Protein AF-A0A7S1J6D0-F1 (afdb_monomer_lite)

Radius of gyration: 24.24 Å; chains: 1; bounding box: 82×56×50 Å

Structure (mmCIF, N/CA/C/O backbone):
data_AF-A0A7S1J6D0-F1
#
_entry.id   AF-A0A7S1J6D0-F1
#
loop_
_atom_site.group_PDB
_atom_site.id
_atom_site.type_symbol
_atom_site.label_atom_id
_atom_site.label_alt_id
_atom_site.label_comp_id
_atom_site.label_asym_id
_atom_site.label_entity_id
_atom_site.label_seq_id
_atom_site.pdbx_PDB_ins_code
_atom_site.Cartn_x
_atom_site.Cartn_y
_atom_site.Cartn_z
_atom_site.occupancy
_atom_site.B_iso_or_equiv
_atom_site.auth_seq_id
_atom_site.auth_comp_id
_atom_site.auth_asym_id
_atom_site.auth_atom_id
_atom_site.pdbx_PDB_model_num
ATOM 1 N N . TYR A 1 1 ? 5.148 -16.888 16.188 1.00 82.38 1 TYR A N 1
ATOM 2 C CA . TYR A 1 1 ? 4.798 -16.917 14.754 1.00 82.38 1 TYR A CA 1
ATOM 3 C C . TYR A 1 1 ? 3.381 -17.432 14.613 1.00 82.38 1 TYR A C 1
ATOM 5 O O . TYR A 1 1 ? 3.027 -18.335 15.358 1.00 82.38 1 TYR A O 1
ATOM 13 N N . ARG A 1 2 ? 2.584 -16.856 13.708 1.00 88.12 2 ARG A N 1
ATOM 14 C CA . ARG A 1 2 ? 1.222 -17.310 13.398 1.00 88.12 2 ARG A CA 1
ATOM 15 C C . ARG A 1 2 ? 1.121 -17.639 11.914 1.00 88.12 2 ARG A C 1
ATOM 17 O O . ARG A 1 2 ? 1.749 -16.965 11.097 1.00 88.12 2 ARG A O 1
ATOM 24 N N . ALA A 1 3 ? 0.345 -18.663 11.581 1.00 91.00 3 ALA A N 1
ATOM 25 C CA . ALA A 1 3 ? -0.003 -18.948 10.198 1.00 91.00 3 ALA A CA 1
ATOM 26 C C . ALA A 1 3 ? -1.074 -17.949 9.747 1.00 91.00 3 ALA A C 1
ATOM 28 O O . ALA A 1 3 ? -2.147 -17.888 10.339 1.00 91.00 3 ALA A O 1
ATOM 29 N N . ILE A 1 4 ? -0.768 -17.168 8.711 1.00 90.81 4 ILE A N 1
ATOM 30 C CA . ILE A 1 4 ? -1.689 -16.160 8.159 1.00 90.81 4 ILE A CA 1
ATOM 31 C C . ILE A 1 4 ? -2.462 -16.661 6.933 1.00 90.81 4 ILE A C 1
ATOM 33 O O . ILE A 1 4 ? -3.219 -15.927 6.314 1.00 90.81 4 ILE A O 1
ATOM 37 N N . ARG A 1 5 ? -2.238 -17.925 6.571 1.00 90.00 5 ARG A N 1
ATOM 38 C CA . ARG A 1 5 ? -2.895 -18.653 5.488 1.00 90.00 5 ARG A CA 1
ATOM 39 C C . ARG A 1 5 ? -2.963 -20.138 5.857 1.00 90.00 5 ARG A C 1
ATOM 41 O O . ARG A 1 5 ? -2.138 -20.574 6.667 1.00 90.00 5 ARG A O 1
ATOM 48 N N . PRO A 1 6 ? -3.890 -20.918 5.278 1.00 91.06 6 PRO A N 1
ATOM 49 C CA . PRO A 1 6 ? -3.908 -22.367 5.456 1.00 91.06 6 PRO A CA 1
ATOM 50 C C . PRO A 1 6 ?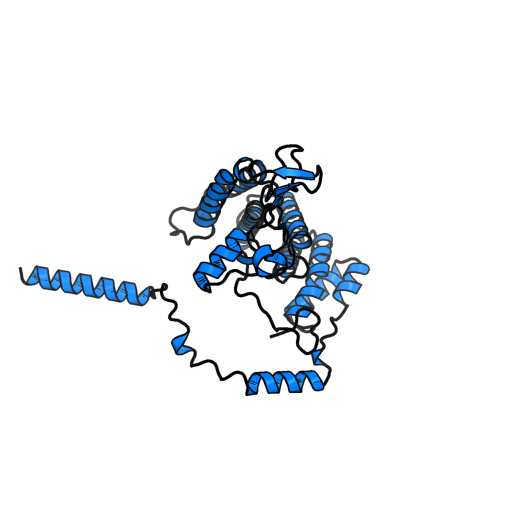 -2.562 -22.995 5.065 1.00 91.06 6 PRO A C 1
ATOM 52 O O . PRO A 1 6 ? -1.973 -22.609 4.057 1.00 91.06 6 PRO A O 1
ATOM 55 N N . LEU A 1 7 ? -2.090 -23.957 5.862 1.00 90.81 7 LEU A N 1
ATOM 56 C CA . LEU A 1 7 ? -0.858 -24.711 5.619 1.00 90.81 7 LEU A CA 1
ATOM 57 C C . LEU A 1 7 ? -1.170 -26.208 5.623 1.00 90.81 7 LEU A C 1
ATOM 59 O O . LEU A 1 7 ? -1.853 -26.703 6.522 1.00 90.81 7 LEU A O 1
ATOM 63 N N . LYS A 1 8 ? -0.651 -26.932 4.636 1.00 93.69 8 LYS A N 1
ATOM 64 C CA . LYS A 1 8 ? -0.675 -28.394 4.559 1.00 93.69 8 LYS A CA 1
ATOM 65 C C . LYS A 1 8 ? 0.656 -28.969 5.043 1.00 93.69 8 LYS A C 1
ATOM 67 O O . LYS A 1 8 ? 1.688 -28.300 5.059 1.00 93.69 8 LYS A O 1
ATOM 72 N N . LYS A 1 9 ? 0.654 -30.244 5.446 1.00 94.44 9 LYS A N 1
ATOM 73 C CA . LYS A 1 9 ? 1.894 -30.954 5.793 1.00 94.44 9 LYS A CA 1
ATOM 74 C C . LYS A 1 9 ? 2.818 -30.985 4.571 1.00 94.44 9 LYS A C 1
ATOM 76 O O . LYS A 1 9 ? 2.411 -31.461 3.519 1.00 94.44 9 LYS A O 1
ATOM 81 N N . GLY A 1 10 ? 4.055 -30.529 4.752 1.00 95.56 10 GLY A N 1
ATOM 82 C CA . GLY A 1 10 ? 5.048 -30.418 3.681 1.00 95.56 10 GLY A CA 1
ATOM 83 C C . GLY A 1 10 ? 5.130 -29.025 3.052 1.00 95.56 10 GLY A C 1
ATOM 84 O O . GLY A 1 10 ? 6.103 -28.759 2.353 1.00 95.56 10 GLY A O 1
ATOM 85 N N . ASP A 1 11 ? 4.182 -28.126 3.339 1.00 93.62 11 ASP A N 1
ATOM 86 C CA . ASP A 1 11 ? 4.265 -26.749 2.855 1.00 93.62 11 ASP A CA 1
ATOM 87 C C . ASP A 1 11 ? 5.455 -26.016 3.498 1.00 93.62 11 ASP A C 1
ATOM 89 O O . ASP A 1 11 ? 5.690 -26.142 4.708 1.00 93.62 11 ASP A O 1
ATOM 93 N N . PRO A 1 12 ? 6.188 -25.195 2.727 1.00 93.00 12 PRO A N 1
ATOM 94 C CA . PRO A 1 12 ? 7.241 -24.363 3.281 1.00 93.00 12 PRO A CA 1
ATOM 95 C C . PRO A 1 12 ? 6.649 -23.259 4.166 1.00 93.00 12 PRO A C 1
ATOM 97 O O . PRO A 1 12 ? 5.713 -22.547 3.788 1.00 93.00 12 PRO A O 1
ATOM 100 N N . ILE A 1 13 ? 7.252 -23.065 5.340 1.00 94.25 13 ILE A N 1
ATOM 101 C CA . ILE A 1 13 ? 6.946 -21.930 6.212 1.00 94.25 13 ILE A CA 1
ATOM 102 C C . ILE A 1 13 ? 7.773 -20.738 5.740 1.00 94.25 13 ILE A C 1
ATOM 104 O O . ILE A 1 13 ? 9.000 -20.767 5.761 1.00 94.25 13 ILE A O 1
ATOM 108 N N . THR A 1 14 ? 7.089 -19.675 5.335 1.00 94.06 14 THR A N 1
ATOM 109 C CA . THR A 1 14 ? 7.712 -18.467 4.789 1.00 94.06 14 THR A CA 1
ATOM 110 C C . THR A 1 14 ? 7.259 -17.235 5.558 1.00 94.06 14 THR A C 1
ATOM 112 O O . THR A 1 14 ? 6.110 -17.156 5.991 1.00 94.06 14 THR A O 1
ATOM 115 N N . PHE A 1 15 ? 8.128 -16.236 5.652 1.00 94.25 15 PHE A N 1
ATOM 116 C CA . PHE A 1 15 ? 7.810 -14.897 6.144 1.00 94.25 15 PHE A CA 1
ATOM 117 C C . PHE A 1 15 ? 8.478 -13.854 5.243 1.00 94.25 15 PHE A C 1
ATOM 119 O O . PHE A 1 15 ? 9.359 -14.181 4.448 1.00 94.25 15 PHE A O 1
ATOM 126 N N . SER A 1 16 ? 8.039 -12.599 5.334 1.00 95.06 16 SER A N 1
ATOM 127 C CA . SER A 1 16 ? 8.639 -11.519 4.552 1.00 95.06 16 SER A CA 1
ATOM 128 C C . SER A 1 16 ? 9.884 -10.973 5.250 1.00 95.06 16 SER A C 1
ATOM 130 O O . SER A 1 16 ? 9.815 -10.598 6.419 1.00 95.06 16 SER A O 1
ATOM 132 N N . TYR A 1 17 ? 11.004 -10.892 4.529 1.00 96.12 17 TYR A N 1
ATOM 133 C CA . TYR A 1 17 ? 12.231 -10.243 5.013 1.00 96.12 17 TYR A CA 1
ATOM 134 C C . TYR A 1 17 ? 12.170 -8.713 4.963 1.00 96.12 17 TYR A C 1
ATOM 136 O O . TYR A 1 17 ? 12.944 -8.053 5.649 1.00 96.12 17 TYR A O 1
ATOM 144 N N . ILE A 1 18 ? 11.253 -8.165 4.165 1.00 95.81 18 ILE A N 1
ATOM 145 C CA . ILE A 1 18 ? 10.959 -6.732 4.078 1.00 95.81 18 ILE A CA 1
ATOM 146 C C . ILE A 1 18 ? 9.600 -6.450 4.721 1.00 95.81 18 ILE A C 1
ATOM 148 O O . ILE A 1 18 ? 8.719 -7.314 4.738 1.00 95.81 18 ILE A O 1
ATOM 152 N N . SER A 1 19 ? 9.405 -5.258 5.271 1.00 93.00 19 SER A N 1
ATOM 153 C CA . SER A 1 19 ? 8.180 -4.918 6.004 1.00 93.00 19 SER A CA 1
ATOM 154 C C . SER A 1 19 ? 7.784 -3.455 5.799 1.00 93.00 19 SER A C 1
ATOM 156 O O . SER A 1 19 ? 8.444 -2.722 5.066 1.00 93.00 19 SER A O 1
ATOM 158 N N . GLY A 1 20 ? 6.668 -3.039 6.403 1.00 90.69 20 GLY A N 1
ATOM 159 C CA . GLY A 1 20 ? 6.201 -1.653 6.328 1.00 90.69 20 GLY A CA 1
ATOM 160 C C . GLY A 1 20 ? 6.020 -1.164 4.889 1.00 90.69 20 GLY A C 1
ATOM 161 O O . GLY A 1 20 ? 5.407 -1.849 4.069 1.00 90.69 20 GLY A O 1
ATOM 162 N N . TRP A 1 21 ? 6.564 0.016 4.593 1.00 91.31 21 TRP A N 1
ATOM 163 C CA . TRP A 1 21 ? 6.444 0.665 3.285 1.00 91.31 21 TRP A CA 1
ATOM 164 C C . TRP A 1 21 ? 7.283 -0.003 2.195 1.00 91.31 21 TRP A C 1
ATOM 166 O O . TRP A 1 21 ? 6.966 0.148 1.018 1.00 91.31 21 TRP A O 1
ATOM 176 N N . ASP A 1 22 ? 8.309 -0.787 2.543 1.00 95.69 22 ASP A N 1
ATOM 177 C CA . ASP A 1 22 ? 9.087 -1.525 1.541 1.00 95.69 22 ASP A CA 1
ATOM 178 C C . ASP A 1 22 ? 8.228 -2.564 0.826 1.00 95.69 22 ASP A C 1
ATOM 180 O O . ASP A 1 22 ? 8.415 -2.819 -0.362 1.00 95.69 22 ASP A O 1
ATOM 184 N N . LEU A 1 23 ? 7.220 -3.107 1.516 1.00 95.81 23 LEU A N 1
ATOM 185 C CA . LEU A 1 23 ? 6.244 -3.987 0.892 1.00 95.81 23 LEU A CA 1
ATOM 186 C C . LEU A 1 23 ? 5.336 -3.265 -0.099 1.00 95.81 23 LEU A C 1
ATOM 188 O O . LEU A 1 23 ? 4.767 -3.953 -0.932 1.00 95.81 23 LEU A O 1
ATOM 192 N N . TRP A 1 24 ? 5.195 -1.940 -0.054 1.00 95.88 24 TRP A N 1
ATOM 193 C CA . TRP A 1 24 ? 4.346 -1.190 -0.990 1.00 95.88 24 TRP A CA 1
ATOM 194 C C . TRP A 1 24 ? 5.057 -0.881 -2.304 1.00 95.88 24 TRP A C 1
ATOM 196 O O . TRP A 1 24 ? 4.400 -0.591 -3.298 1.00 95.88 24 TRP A O 1
ATOM 206 N N . LYS A 1 25 ? 6.392 -0.936 -2.311 1.00 97.12 25 LYS A N 1
ATOM 207 C CA . LYS A 1 25 ? 7.220 -0.600 -3.471 1.00 97.12 25 LYS A CA 1
ATOM 208 C C . LYS A 1 25 ? 6.993 -1.572 -4.630 1.00 97.12 25 LYS A C 1
ATOM 210 O O . LYS A 1 25 ? 6.497 -2.683 -4.428 1.00 97.12 25 LYS A O 1
ATOM 215 N N . SER A 1 26 ? 7.415 -1.172 -5.828 1.00 96.62 26 SER A N 1
ATOM 216 C CA . SER A 1 26 ? 7.443 -2.027 -7.022 1.00 96.62 26 SER A CA 1
ATOM 217 C C . SER A 1 26 ? 8.263 -3.306 -6.826 1.00 96.62 26 SER A C 1
ATOM 219 O O . SER A 1 26 ? 9.137 -3.377 -5.960 1.00 96.62 26 SER A O 1
ATOM 221 N N . THR A 1 27 ? 8.021 -4.323 -7.652 1.00 95.69 27 THR A N 1
ATOM 222 C CA . THR A 1 27 ? 8.789 -5.571 -7.689 1.00 95.69 27 THR A CA 1
ATOM 223 C C . THR A 1 27 ? 10.277 -5.282 -7.842 1.00 95.69 27 THR A C 1
ATOM 225 O O . THR A 1 27 ? 11.053 -5.753 -7.016 1.00 95.69 27 THR A O 1
ATOM 228 N N . VAL A 1 28 ? 10.677 -4.430 -8.792 1.00 94.62 28 VAL A N 1
ATOM 229 C CA . VAL A 1 28 ? 12.088 -4.042 -8.989 1.00 94.62 28 VAL A CA 1
ATOM 230 C C . VAL A 1 28 ? 12.708 -3.471 -7.712 1.00 94.62 28 VAL A C 1
ATOM 232 O O . VAL A 1 28 ? 13.808 -3.867 -7.327 1.00 94.62 28 VAL A O 1
ATOM 235 N N . ALA A 1 29 ? 12.000 -2.573 -7.022 1.00 96.06 29 ALA A N 1
ATOM 236 C CA . ALA A 1 29 ? 12.495 -1.963 -5.794 1.00 96.06 29 ALA A CA 1
ATOM 237 C C . ALA A 1 29 ? 12.578 -2.971 -4.636 1.00 96.06 29 ALA A C 1
ATOM 239 O O . ALA A 1 29 ? 13.567 -2.981 -3.905 1.00 96.06 29 ALA A O 1
ATOM 240 N N . ARG A 1 30 ? 11.591 -3.866 -4.492 1.00 96.81 30 ARG A N 1
ATOM 241 C CA . ARG A 1 30 ? 11.633 -4.952 -3.497 1.00 96.81 30 ARG A CA 1
ATOM 242 C C . ARG A 1 30 ? 12.795 -5.913 -3.765 1.00 96.81 30 ARG A C 1
ATOM 244 O O . ARG A 1 30 ? 13.493 -6.281 -2.825 1.00 96.81 30 ARG A O 1
ATOM 251 N N . GLN A 1 31 ? 13.042 -6.273 -5.027 1.00 95.31 31 GLN A N 1
ATOM 252 C CA . GLN A 1 31 ? 14.183 -7.109 -5.416 1.00 95.31 31 GLN A CA 1
ATOM 253 C C . GLN A 1 31 ? 15.520 -6.430 -5.151 1.00 95.31 31 GLN A C 1
ATOM 255 O O . GLN A 1 31 ? 16.456 -7.084 -4.713 1.00 95.31 31 GLN A O 1
ATOM 260 N N . ALA A 1 32 ? 15.633 -5.125 -5.411 1.00 95.56 32 ALA A N 1
ATOM 261 C CA . ALA A 1 32 ? 16.853 -4.384 -5.108 1.00 95.56 32 ALA A CA 1
ATOM 262 C C . ALA A 1 32 ? 17.188 -4.461 -3.609 1.00 95.56 32 ALA A C 1
ATOM 264 O O . ALA A 1 32 ? 18.313 -4.805 -3.260 1.00 95.56 32 ALA A O 1
ATOM 265 N N . ILE A 1 33 ? 16.190 -4.257 -2.740 1.00 96.31 33 ILE A N 1
ATOM 266 C CA . ILE A 1 33 ? 16.350 -4.378 -1.283 1.00 96.31 33 ILE A CA 1
ATOM 267 C C . ILE A 1 33 ? 16.769 -5.801 -0.891 1.00 96.31 33 ILE A C 1
ATOM 269 O O . ILE A 1 33 ? 17.685 -5.980 -0.094 1.00 96.31 33 ILE A O 1
ATOM 273 N N . LEU A 1 34 ? 16.122 -6.829 -1.447 1.00 96.56 34 LEU A N 1
ATOM 274 C CA . LEU A 1 34 ? 16.442 -8.222 -1.120 1.00 96.56 34 LEU A CA 1
ATOM 275 C C . LEU A 1 34 ? 17.820 -8.647 -1.637 1.00 96.56 34 LEU A C 1
ATOM 277 O O . LEU A 1 34 ? 18.540 -9.329 -0.915 1.00 96.56 34 LEU A O 1
ATOM 281 N N . ARG A 1 35 ? 18.240 -8.202 -2.823 1.00 96.38 35 ARG A N 1
ATOM 282 C CA . ARG A 1 35 ? 19.599 -8.443 -3.324 1.00 96.38 35 ARG A CA 1
ATOM 283 C C . ARG A 1 35 ? 20.648 -7.767 -2.452 1.00 96.38 35 ARG A C 1
ATOM 285 O O . ARG A 1 35 ? 21.624 -8.412 -2.089 1.00 96.38 35 ARG A O 1
ATOM 292 N N . GLU A 1 36 ? 20.424 -6.512 -2.076 1.00 96.75 36 GLU A N 1
ATOM 293 C CA . GLU A 1 36 ? 21.341 -5.757 -1.218 1.00 96.75 36 GLU A CA 1
ATOM 294 C C . GLU A 1 36 ? 21.453 -6.370 0.185 1.00 96.75 36 GLU A C 1
ATOM 296 O O . GLU A 1 36 ? 22.549 -6.533 0.713 1.00 96.75 36 GLU A O 1
ATOM 301 N N . GLN A 1 37 ? 20.323 -6.734 0.796 1.00 97.00 37 GLN A N 1
ATOM 302 C CA . GLN A 1 37 ? 20.287 -7.145 2.201 1.00 97.00 37 GLN A CA 1
ATOM 303 C C . GLN A 1 37 ? 20.398 -8.657 2.414 1.00 97.00 37 GLN A C 1
ATOM 305 O O . GLN A 1 37 ? 20.704 -9.099 3.526 1.00 97.00 37 GLN A O 1
ATOM 310 N N . ARG A 1 38 ? 20.042 -9.463 1.411 1.00 96.38 38 ARG A N 1
ATOM 311 C CA . ARG A 1 38 ? 19.879 -10.921 1.528 1.00 96.38 38 ARG A CA 1
ATOM 312 C C . ARG A 1 38 ? 20.481 -11.706 0.360 1.00 96.38 38 ARG A C 1
ATOM 314 O O . ARG A 1 38 ? 20.449 -12.929 0.417 1.00 96.38 38 ARG A O 1
ATOM 321 N N . PHE A 1 39 ? 21.048 -11.040 -0.649 1.00 95.12 39 PHE A N 1
ATOM 322 C CA . PHE A 1 39 ? 21.776 -11.664 -1.761 1.00 95.12 39 PHE A CA 1
ATOM 323 C C . PHE A 1 39 ? 20.968 -12.700 -2.561 1.00 95.12 39 PHE A C 1
ATOM 325 O O . PHE A 1 39 ? 21.525 -13.684 -3.041 1.00 95.12 39 PHE A O 1
ATOM 332 N N . PHE A 1 40 ? 19.656 -12.493 -2.718 1.00 93.88 40 PHE A N 1
ATOM 333 C CA . PHE A 1 40 ? 18.817 -13.349 -3.560 1.00 93.88 40 PHE A CA 1
ATOM 334 C C . PHE A 1 40 ? 17.757 -12.552 -4.326 1.00 93.88 40 PHE A C 1
ATOM 336 O O . PHE A 1 40 ? 17.335 -11.479 -3.889 1.00 93.88 40 PHE A O 1
ATOM 343 N N . ASP A 1 41 ? 17.291 -13.128 -5.435 1.00 91.69 41 ASP A N 1
ATOM 344 C CA . ASP A 1 41 ? 16.112 -12.675 -6.169 1.00 91.69 41 ASP A CA 1
ATOM 345 C C . ASP A 1 41 ? 14.878 -13.472 -5.725 1.00 91.69 41 ASP A C 1
ATOM 347 O O . ASP A 1 41 ? 14.837 -14.701 -5.764 1.00 91.69 41 ASP A O 1
ATOM 351 N N . CYS A 1 42 ? 13.852 -12.774 -5.249 1.00 93.19 42 CYS A N 1
ATOM 352 C CA . CYS A 1 42 ? 12.631 -13.378 -4.733 1.00 93.19 42 CYS A CA 1
ATOM 353 C C . CYS A 1 42 ? 11.738 -13.895 -5.859 1.00 93.19 42 CYS A C 1
ATOM 355 O O . CYS A 1 42 ? 11.260 -13.112 -6.671 1.00 93.19 42 CYS A O 1
ATOM 357 N N . CYS A 1 43 ? 11.412 -15.182 -5.848 1.00 92.75 43 CYS A N 1
ATOM 358 C CA . CYS A 1 43 ? 10.512 -15.795 -6.828 1.00 92.75 43 CYS A CA 1
ATOM 359 C C . CYS A 1 43 ? 9.106 -16.055 -6.259 1.00 92.75 43 CYS A C 1
ATOM 361 O O . CYS A 1 43 ? 8.441 -17.015 -6.640 1.00 92.75 43 CYS A O 1
ATOM 363 N N . CYS A 1 44 ? 8.643 -15.247 -5.295 1.00 92.38 44 CYS A N 1
ATOM 364 C CA . CYS A 1 44 ? 7.290 -15.417 -4.761 1.00 92.38 44 CYS A CA 1
ATOM 365 C C . CYS A 1 44 ? 6.225 -15.054 -5.819 1.00 92.38 44 CYS A C 1
ATOM 367 O O . CYS A 1 44 ? 6.522 -14.263 -6.718 1.00 92.38 44 CYS A O 1
ATOM 369 N N . PRO A 1 45 ? 4.969 -15.536 -5.689 1.00 91.12 45 PRO A N 1
ATOM 370 C CA . PRO A 1 45 ? 3.899 -15.272 -6.661 1.00 91.12 45 PRO A CA 1
ATOM 371 C C . PRO A 1 45 ? 3.720 -13.792 -7.033 1.00 91.12 45 PRO A C 1
ATOM 373 O O . PRO A 1 45 ? 3.428 -13.464 -8.176 1.00 91.12 45 PRO A O 1
ATOM 376 N N . ARG A 1 46 ? 3.953 -12.884 -6.078 1.00 92.69 46 ARG A N 1
ATOM 377 C CA . ARG A 1 46 ? 3.857 -11.435 -6.291 1.00 92.69 46 ARG A CA 1
ATOM 378 C C . ARG A 1 46 ? 5.018 -10.855 -7.107 1.00 92.69 46 ARG A C 1
ATOM 380 O O . ARG A 1 46 ? 4.842 -9.829 -7.747 1.00 92.69 46 ARG A O 1
ATOM 387 N N . CYS A 1 47 ? 6.209 -11.448 -7.035 1.00 92.31 47 CYS A N 1
ATOM 388 C CA . CYS A 1 47 ? 7.356 -10.970 -7.807 1.00 92.31 47 CYS A CA 1
ATOM 389 C C . CYS A 1 47 ? 7.333 -11.513 -9.241 1.00 92.31 47 CYS A C 1
ATOM 391 O O . CYS A 1 47 ? 7.626 -10.760 -10.161 1.00 92.31 47 CYS A O 1
ATOM 393 N N . ILE A 1 48 ? 6.915 -12.771 -9.426 1.00 90.00 48 ILE A N 1
ATOM 394 C CA . ILE A 1 48 ? 6.840 -13.400 -10.756 1.00 90.00 48 ILE A CA 1
ATOM 395 C C . ILE A 1 48 ? 5.609 -12.957 -11.562 1.00 90.00 48 ILE A C 1
ATOM 397 O O . ILE A 1 48 ? 5.590 -13.077 -12.784 1.00 90.00 48 ILE A O 1
ATOM 401 N N . GLY A 1 49 ? 4.563 -12.493 -10.874 1.00 89.31 49 GLY A N 1
ATOM 402 C CA . GLY A 1 49 ? 3.333 -11.996 -11.482 1.00 89.31 49 GLY A CA 1
ATOM 403 C C . GLY A 1 49 ? 3.414 -10.528 -11.923 1.00 89.31 49 GLY A C 1
ATOM 404 O O . GLY A 1 49 ? 4.456 -9.885 -11.783 1.00 89.31 49 GLY A O 1
ATOM 405 N N . PRO A 1 50 ? 2.300 -9.972 -12.435 1.00 92.25 50 PRO A N 1
ATOM 406 C CA . PRO A 1 50 ? 2.214 -8.548 -12.732 1.00 92.25 50 PRO A CA 1
ATOM 407 C C . PRO A 1 50 ? 2.416 -7.702 -11.471 1.00 92.25 50 PRO A C 1
ATOM 409 O O . PRO A 1 50 ? 1.850 -7.984 -10.411 1.00 92.25 50 PRO A O 1
ATOM 412 N N . ASP A 1 51 ? 3.186 -6.622 -11.591 1.00 95.31 51 ASP A N 1
ATOM 413 C CA . ASP A 1 51 ? 3.446 -5.717 -10.474 1.00 95.31 51 ASP A CA 1
ATOM 414 C C . ASP A 1 51 ? 2.270 -4.764 -10.222 1.00 95.31 51 ASP A C 1
ATOM 416 O O . ASP A 1 51 ? 2.237 -3.621 -10.686 1.00 95.31 51 ASP A O 1
ATOM 420 N N . MET A 1 52 ? 1.312 -5.237 -9.426 1.00 95.75 52 MET A N 1
ATOM 421 C CA . MET A 1 52 ? 0.111 -4.487 -9.041 1.00 95.75 52 MET A CA 1
ATOM 422 C C . MET A 1 52 ? 0.414 -3.185 -8.284 1.00 95.75 52 MET A C 1
ATOM 424 O O . MET A 1 52 ? -0.444 -2.314 -8.194 1.00 95.75 52 MET A O 1
ATOM 428 N N . CYS A 1 53 ? 1.627 -3.012 -7.749 1.00 96.94 53 CYS A N 1
ATOM 429 C CA . CYS A 1 53 ? 2.005 -1.791 -7.039 1.00 96.94 53 CYS A CA 1
ATOM 4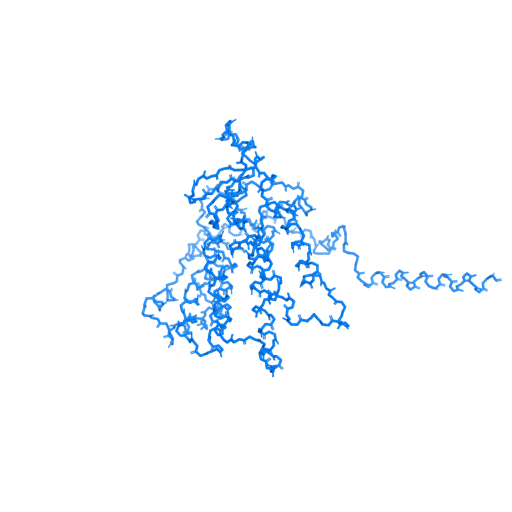30 C C . CYS A 1 53 ? 2.595 -0.712 -7.956 1.00 96.94 53 CYS A C 1
ATOM 432 O O . CYS A 1 53 ? 2.713 0.444 -7.549 1.00 96.94 53 CYS A O 1
ATOM 434 N N . ARG A 1 54 ? 2.965 -1.055 -9.191 1.00 96.50 54 ARG A N 1
ATOM 435 C CA . ARG A 1 54 ? 3.626 -0.151 -10.143 1.00 96.50 54 ARG A CA 1
ATOM 436 C C . ARG A 1 54 ? 2.753 0.111 -11.371 1.00 96.50 54 ARG A C 1
ATOM 438 O O . ARG A 1 54 ? 3.249 0.176 -12.490 1.00 96.50 54 ARG A O 1
ATOM 445 N N . MET A 1 55 ? 1.444 0.254 -11.163 1.00 96.50 55 MET A N 1
ATOM 446 C CA . MET A 1 55 ? 0.523 0.633 -12.235 1.00 96.50 55 MET A CA 1
ATOM 447 C C . MET A 1 55 ? 0.865 2.020 -12.779 1.00 96.50 55 MET A C 1
ATOM 449 O O . MET A 1 55 ? 0.950 2.974 -12.004 1.00 96.50 55 MET A O 1
ATOM 453 N N . MET A 1 56 ? 1.020 2.124 -14.099 1.00 96.88 56 MET A N 1
ATOM 454 C CA . MET A 1 56 ? 1.313 3.380 -14.797 1.00 96.88 56 MET A CA 1
ATOM 455 C C . MET A 1 56 ? 0.195 3.805 -15.761 1.00 96.88 56 MET A C 1
ATOM 457 O O . MET A 1 56 ? -0.705 3.025 -16.091 1.00 96.88 56 MET A O 1
ATOM 461 N N . ILE A 1 57 ? 0.261 5.059 -16.221 1.00 97.44 57 ILE A N 1
ATOM 462 C CA . ILE A 1 57 ? -0.623 5.608 -17.260 1.00 97.44 57 ILE A CA 1
ATOM 463 C C . ILE A 1 57 ? -0.295 4.949 -18.606 1.00 97.44 57 ILE A C 1
ATOM 465 O O . ILE A 1 57 ? 0.864 4.864 -19.005 1.00 97.44 57 ILE A O 1
ATOM 469 N N . CYS A 1 58 ? -1.321 4.486 -19.316 1.00 96.75 58 CYS A N 1
ATOM 470 C CA . CYS A 1 58 ? -1.187 3.916 -20.648 1.00 96.75 58 CYS A CA 1
ATOM 471 C C . CYS A 1 58 ? -0.945 5.015 -21.687 1.00 96.75 58 CYS A C 1
ATOM 473 O O . CYS A 1 58 ? -1.794 5.897 -21.815 1.00 96.75 58 CYS A O 1
ATOM 475 N N . PRO A 1 59 ? 0.126 4.941 -22.498 1.00 96.06 59 PRO A N 1
ATOM 476 C CA . PRO A 1 59 ? 0.388 5.957 -23.517 1.00 96.06 59 PRO A CA 1
ATOM 477 C C . PRO A 1 59 ? -0.693 6.001 -24.610 1.00 96.06 59 PRO A C 1
ATOM 479 O O . PRO A 1 59 ? -0.908 7.050 -25.209 1.00 96.06 59 PRO A O 1
ATOM 482 N N . MET A 1 60 ? -1.416 4.897 -24.838 1.00 96.12 60 MET A N 1
ATOM 483 C CA . MET A 1 60 ? -2.438 4.811 -25.887 1.00 96.12 60 MET A CA 1
ATOM 484 C C . MET A 1 60 ? -3.820 5.283 -25.439 1.00 96.12 60 MET A C 1
ATOM 486 O O . MET A 1 60 ? -4.408 6.144 -26.081 1.00 96.12 60 MET A O 1
ATOM 490 N N . CYS A 1 61 ? -4.366 4.714 -24.358 1.00 95.94 61 CYS A N 1
ATOM 491 C CA . CYS A 1 61 ? -5.726 5.043 -23.911 1.00 95.94 61 CYS A CA 1
ATOM 492 C C . CYS A 1 61 ? -5.772 6.045 -22.753 1.00 95.94 61 CYS A C 1
ATOM 494 O O . CYS A 1 61 ? -6.863 6.413 -22.331 1.00 95.94 61 CYS A O 1
ATOM 496 N N . GLN A 1 62 ? -4.618 6.440 -22.200 1.00 94.69 62 GLN A N 1
ATOM 497 C CA . GLN A 1 62 ? -4.507 7.305 -21.015 1.00 94.69 62 GLN A CA 1
ATOM 498 C C . GLN A 1 62 ? -5.184 6.732 -19.746 1.00 94.69 62 GLN A C 1
ATOM 500 O O . GLN A 1 62 ? -5.300 7.415 -18.729 1.00 94.69 62 GLN A O 1
ATOM 505 N N . GLY A 1 63 ? -5.597 5.457 -19.771 1.00 88.38 63 GLY A N 1
ATOM 506 C CA . GLY A 1 63 ? -6.062 4.704 -18.602 1.00 88.38 63 GLY A CA 1
ATOM 507 C C . GLY A 1 63 ? -4.923 4.386 -17.624 1.00 88.38 63 GLY A C 1
ATOM 508 O O . GLY A 1 63 ? -3.753 4.418 -17.991 1.00 88.38 63 GLY A O 1
ATOM 509 N N . HIS A 1 64 ? -5.245 4.049 -16.373 1.00 80.06 64 HIS A N 1
ATOM 510 C CA . HIS A 1 64 ? -4.275 3.918 -15.268 1.00 80.06 64 HIS A CA 1
ATOM 511 C C . HIS A 1 64 ? -3.917 2.462 -14.924 1.00 80.06 64 HIS A C 1
ATOM 513 O O . HIS A 1 64 ? -3.771 2.114 -13.752 1.00 80.06 64 HIS A O 1
ATOM 519 N N . HIS A 1 65 ? -3.816 1.601 -15.937 1.00 90.00 65 HIS A N 1
ATOM 520 C CA . HIS A 1 65 ? -3.707 0.153 -15.743 1.00 90.00 65 HIS A CA 1
ATOM 521 C C . HIS A 1 65 ? -2.599 -0.494 -16.589 1.00 90.00 65 HIS A C 1
ATOM 523 O O . HIS A 1 65 ? -2.762 -1.621 -17.058 1.00 90.00 65 HIS A O 1
ATOM 529 N N . MET A 1 66 ? -1.477 0.204 -16.817 1.00 95.69 66 MET A N 1
ATOM 530 C CA . MET A 1 66 ? -0.266 -0.439 -17.348 1.00 95.69 66 MET A CA 1
ATOM 531 C C . MET A 1 66 ? 0.423 -1.217 -16.237 1.00 95.69 66 MET A C 1
ATOM 533 O O . MET A 1 66 ? 0.956 -0.618 -15.305 1.00 95.69 66 MET A O 1
ATOM 537 N N . LEU A 1 67 ? 0.423 -2.540 -16.353 1.00 94.81 67 LEU A N 1
ATOM 538 C CA . LEU A 1 67 ? 1.137 -3.432 -15.446 1.00 94.81 67 LEU A CA 1
ATOM 539 C C . LEU A 1 67 ? 2.440 -3.887 -16.091 1.00 94.81 67 LEU A C 1
ATOM 541 O O . LEU A 1 67 ? 2.480 -4.095 -17.305 1.00 94.81 67 LEU A O 1
ATOM 545 N N . ARG A 1 68 ? 3.482 -4.051 -15.271 1.00 93.12 68 ARG A N 1
ATOM 546 C CA . ARG A 1 68 ? 4.771 -4.604 -15.695 1.00 93.12 68 ARG A CA 1
ATOM 547 C C . ARG A 1 68 ? 4.889 -6.072 -15.297 1.00 93.12 68 ARG A C 1
ATOM 549 O O . ARG A 1 68 ? 4.577 -6.420 -14.160 1.00 93.12 68 ARG A O 1
ATOM 556 N N . TRP A 1 69 ? 5.402 -6.893 -16.204 1.00 88.75 69 TRP A N 1
ATOM 557 C CA . TRP A 1 69 ? 5.915 -8.236 -15.954 1.00 88.75 69 TRP A CA 1
ATOM 558 C C . TRP A 1 69 ? 7.438 -8.189 -15.985 1.00 88.75 69 TRP A C 1
ATOM 560 O O . TRP A 1 69 ? 8.021 -7.591 -16.887 1.00 88.75 69 TRP A O 1
ATOM 570 N N . GLU A 1 70 ? 8.092 -8.817 -15.010 1.00 81.69 70 GLU A N 1
ATOM 571 C CA . GLU A 1 70 ? 9.554 -8.890 -14.972 1.00 81.69 70 GLU A CA 1
ATOM 572 C C . GLU A 1 70 ? 10.056 -10.014 -15.899 1.00 81.69 70 GLU A C 1
ATOM 574 O O . GLU A 1 70 ? 9.834 -11.189 -15.591 1.00 81.69 70 GLU A O 1
ATOM 579 N N . PRO A 1 71 ? 10.770 -9.704 -17.005 1.00 58.19 71 PRO A N 1
ATOM 580 C CA . PRO A 1 71 ? 11.127 -10.696 -18.030 1.00 58.19 71 PRO A CA 1
ATOM 581 C C . PRO A 1 71 ? 12.033 -11.836 -17.534 1.00 58.19 71 PRO A C 1
ATOM 583 O O . PRO A 1 71 ? 12.110 -12.886 -18.163 1.00 58.19 71 PRO A O 1
ATOM 586 N N . GLY A 1 72 ? 12.729 -11.645 -16.409 1.00 58.28 72 GLY A N 1
ATOM 587 C CA . GLY A 1 72 ? 13.771 -12.557 -15.926 1.00 58.28 72 GLY A CA 1
ATOM 588 C C . GLY A 1 72 ? 13.343 -13.582 -14.875 1.00 58.28 72 GLY A C 1
ATOM 589 O O . GLY A 1 72 ? 14.158 -14.422 -14.511 1.00 58.28 72 GLY A O 1
ATOM 590 N N . GLN A 1 73 ? 12.113 -13.534 -14.354 1.00 58.00 73 GLN A N 1
ATOM 591 C CA . GLN A 1 73 ? 11.732 -14.427 -13.245 1.00 58.00 73 GLN A CA 1
ATOM 592 C C . GLN A 1 73 ? 11.041 -15.722 -13.681 1.00 58.00 73 GLN A C 1
ATOM 594 O O . GLN A 1 73 ? 11.033 -16.695 -12.929 1.00 58.00 73 GLN A O 1
ATOM 599 N N . LEU A 1 74 ? 10.499 -15.764 -14.899 1.00 53.72 74 LEU A N 1
ATOM 600 C CA . LEU A 1 74 ? 9.834 -16.956 -15.434 1.00 53.72 74 LEU A CA 1
ATOM 601 C C . LEU A 1 74 ? 10.834 -18.026 -15.900 1.00 53.72 74 LEU A C 1
ATOM 603 O O . LEU A 1 74 ? 10.553 -19.219 -15.775 1.00 53.72 74 LEU A O 1
ATOM 607 N N . SER A 1 75 ? 12.027 -17.621 -16.351 1.00 51.47 75 SER A N 1
ATOM 608 C CA . SER A 1 75 ? 13.060 -18.547 -16.836 1.00 51.47 75 SER A CA 1
ATOM 609 C C . SER A 1 75 ? 13.616 -19.459 -15.738 1.00 51.47 75 SER A C 1
ATOM 611 O O . SER A 1 75 ? 14.017 -20.582 -16.030 1.00 51.47 75 SER A O 1
ATOM 613 N N . TYR A 1 76 ? 13.583 -19.033 -14.469 1.00 53.19 76 TYR A N 1
ATOM 614 C CA . TYR A 1 76 ? 14.085 -19.840 -13.351 1.00 53.19 76 TYR A CA 1
ATOM 615 C C . TYR A 1 76 ? 13.110 -20.944 -12.907 1.00 53.19 76 TYR A C 1
ATOM 617 O O . TYR A 1 76 ? 13.524 -21.920 -12.288 1.00 53.19 76 TYR A O 1
ATOM 625 N N . ILE A 1 77 ? 11.813 -20.807 -13.213 1.00 56.94 77 ILE A N 1
ATOM 626 C CA . ILE A 1 77 ? 10.769 -21.746 -12.760 1.00 56.94 77 ILE A CA 1
ATOM 627 C C . ILE A 1 77 ? 10.431 -22.784 -13.847 1.00 56.94 77 ILE A C 1
ATOM 629 O O . ILE A 1 77 ? 9.690 -23.728 -13.593 1.00 56.94 77 ILE A O 1
ATO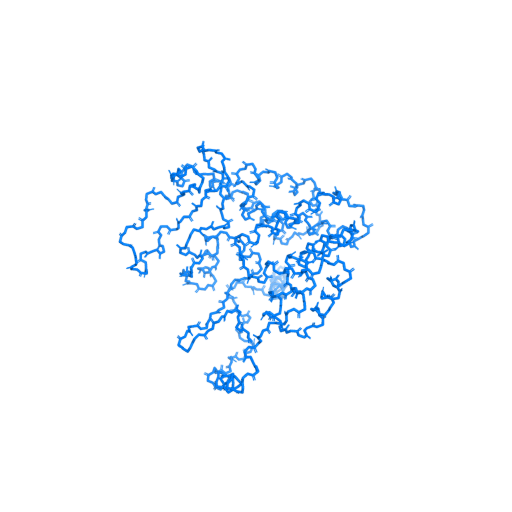M 633 N N . GLY A 1 78 ? 11.001 -22.666 -15.052 1.00 56.50 78 GLY A N 1
ATOM 634 C CA . GLY A 1 78 ? 10.830 -23.659 -16.121 1.00 56.50 78 GLY A CA 1
ATOM 635 C C . GLY A 1 78 ? 9.382 -23.833 -16.597 1.00 56.50 78 GLY A C 1
ATOM 636 O O . GLY A 1 78 ? 9.062 -24.862 -17.184 1.00 56.50 78 GLY A O 1
ATOM 637 N N . GLN A 1 79 ? 8.500 -22.864 -16.319 1.00 50.81 79 GLN A N 1
ATOM 638 C CA . GLN A 1 79 ? 7.055 -22.989 -16.554 1.00 50.81 79 GLN A CA 1
ATOM 639 C C . GLN A 1 79 ? 6.523 -22.216 -17.767 1.00 50.81 79 GLN A C 1
ATOM 641 O O . GLN A 1 79 ? 5.357 -22.384 -18.103 1.00 50.81 79 GLN A O 1
ATOM 646 N N . ASP A 1 80 ? 7.352 -21.455 -18.481 1.00 50.72 80 ASP A N 1
ATOM 647 C CA . ASP A 1 80 ? 6.984 -20.945 -19.805 1.00 50.72 80 ASP A CA 1
ATOM 648 C C . ASP A 1 80 ? 8.248 -20.761 -20.665 1.00 50.72 80 ASP A C 1
ATOM 650 O O . ASP A 1 80 ? 9.128 -19.988 -20.275 1.00 50.72 80 ASP A O 1
ATOM 654 N N . PRO A 1 81 ? 8.403 -21.480 -21.794 1.00 50.59 81 PRO A N 1
ATOM 655 C CA . PRO A 1 81 ? 9.551 -21.316 -22.682 1.00 50.59 81 PRO A CA 1
ATOM 656 C C . PRO A 1 81 ? 9.564 -19.964 -23.412 1.00 50.59 81 PRO A C 1
ATOM 658 O O . PRO A 1 81 ? 10.602 -19.600 -23.955 1.00 50.59 81 PRO A O 1
ATOM 661 N N . ASN A 1 82 ? 8.454 -19.216 -23.413 1.00 52.25 82 ASN A N 1
ATOM 662 C CA . ASN A 1 82 ? 8.346 -17.909 -24.058 1.00 52.25 82 ASN A CA 1
ATOM 663 C C . ASN A 1 82 ? 7.724 -16.876 -23.102 1.00 52.25 82 ASN A C 1
ATOM 665 O O . ASN A 1 82 ? 6.595 -16.430 -23.337 1.00 52.25 82 ASN A O 1
ATOM 669 N N . PRO A 1 83 ? 8.436 -16.423 -22.047 1.00 54.25 83 PRO A N 1
ATOM 670 C CA . PRO A 1 83 ? 8.029 -15.189 -21.391 1.00 54.25 83 PRO A CA 1
ATOM 671 C C . PRO A 1 83 ? 7.936 -14.098 -22.471 1.00 54.25 83 PRO A C 1
ATOM 673 O O . PRO A 1 83 ? 8.780 -14.077 -23.367 1.00 54.25 83 PRO A O 1
ATOM 676 N N . PRO A 1 84 ? 6.930 -13.207 -22.452 1.00 55.22 84 PRO A N 1
ATOM 677 C CA . PRO A 1 84 ? 6.830 -12.132 -23.432 1.00 55.22 84 PRO A CA 1
ATOM 678 C C . PRO A 1 84 ? 7.977 -11.134 -23.196 1.00 55.22 84 PRO A C 1
ATOM 680 O O . PRO A 1 84 ? 7.811 -10.119 -22.526 1.00 55.22 84 PRO A O 1
ATOM 683 N N . THR A 1 85 ? 9.167 -11.449 -23.706 1.00 59.88 85 THR A N 1
ATOM 684 C CA . THR A 1 85 ? 10.413 -10.701 -23.485 1.00 59.88 85 THR A CA 1
ATOM 685 C C . THR A 1 85 ? 10.396 -9.339 -24.154 1.00 59.88 85 THR A C 1
ATOM 687 O O . THR A 1 85 ? 11.085 -8.427 -23.707 1.00 59.88 85 THR A O 1
ATOM 690 N N . ASP A 1 86 ? 9.592 -9.178 -25.202 1.00 71.50 86 ASP A N 1
ATOM 691 C CA . ASP A 1 86 ? 9.675 -7.991 -26.049 1.00 71.50 86 ASP A CA 1
ATOM 692 C C . ASP A 1 86 ? 8.875 -6.806 -25.504 1.00 71.50 86 ASP A C 1
ATOM 694 O O . ASP A 1 86 ? 9.150 -5.666 -25.878 1.00 71.50 86 ASP A O 1
ATOM 698 N N . PHE A 1 87 ? 7.898 -7.055 -24.624 1.00 74.69 87 PHE A N 1
ATOM 699 C CA . PHE A 1 87 ? 6.985 -6.034 -24.108 1.00 74.69 87 PHE A CA 1
ATOM 700 C C . PHE A 1 87 ? 6.665 -6.284 -22.630 1.00 74.69 87 PHE A C 1
ATOM 702 O O . PHE A 1 87 ? 5.655 -6.923 -22.320 1.00 74.69 87 PHE A O 1
ATOM 709 N N . PRO A 1 88 ? 7.499 -5.776 -21.703 1.00 85.12 88 PRO A N 1
ATOM 710 C CA . PRO A 1 88 ? 7.288 -5.978 -20.274 1.00 85.12 88 PRO A CA 1
ATOM 711 C C . PRO A 1 88 ? 6.019 -5.293 -19.758 1.00 85.12 88 PRO A C 1
ATOM 713 O O . PRO A 1 88 ? 5.585 -5.612 -18.657 1.00 85.12 88 PRO A O 1
ATOM 716 N N . TRP A 1 89 ? 5.402 -4.382 -20.515 1.00 93.88 89 TRP A N 1
ATOM 717 C CA . TRP A 1 89 ? 4.206 -3.659 -20.091 1.00 93.88 89 TRP A CA 1
ATOM 718 C C . TRP A 1 89 ? 2.971 -4.054 -20.889 1.00 93.88 89 TRP A C 1
ATOM 720 O O . TRP A 1 89 ? 3.021 -4.119 -22.118 1.00 93.88 89 TRP A O 1
ATOM 730 N N . ALA A 1 90 ? 1.837 -4.225 -20.203 1.00 94.25 90 ALA A N 1
ATOM 731 C CA . ALA A 1 90 ? 0.537 -4.395 -20.847 1.00 94.25 90 ALA A CA 1
ATOM 732 C C . ALA A 1 90 ? -0.589 -3.649 -20.116 1.00 94.25 90 ALA A C 1
ATOM 734 O O . ALA A 1 90 ? -0.731 -3.733 -18.892 1.00 94.25 90 ALA A O 1
ATOM 735 N N . CYS A 1 91 ? -1.421 -2.946 -20.887 1.00 95.75 91 CYS A N 1
ATOM 736 C CA . CYS A 1 91 ? -2.618 -2.276 -20.388 1.00 95.75 91 CYS A CA 1
ATOM 737 C C . CYS A 1 91 ? -3.725 -3.291 -20.092 1.00 95.75 91 CYS A C 1
ATOM 739 O O . CYS A 1 91 ? -4.068 -4.099 -20.957 1.00 95.75 91 CYS A O 1
ATOM 741 N N . GLN A 1 92 ? -4.356 -3.210 -18.921 1.00 93.81 92 GLN A N 1
ATOM 742 C CA . GLN A 1 92 ? -5.521 -4.050 -18.624 1.00 93.81 92 GLN A CA 1
ATOM 743 C C . GLN A 1 92 ? -6.783 -3.638 -19.390 1.00 93.81 92 GLN A C 1
ATOM 745 O O . GLN A 1 92 ? -7.607 -4.509 -19.669 1.00 93.81 92 GLN A O 1
ATOM 750 N N . ASP A 1 93 ? -6.890 -2.376 -19.815 1.00 94.19 93 ASP A N 1
ATOM 751 C CA . ASP A 1 93 ? -8.084 -1.857 -20.491 1.00 94.19 93 ASP A CA 1
ATOM 752 C C . ASP A 1 93 ? -8.009 -2.077 -22.008 1.00 94.19 93 ASP A C 1
ATOM 754 O O . ASP A 1 93 ? -8.757 -2.871 -22.570 1.00 94.19 93 ASP A O 1
ATOM 758 N N . CYS A 1 94 ? -7.061 -1.416 -22.685 1.00 95.56 94 CYS A N 1
ATOM 759 C CA . CYS A 1 94 ? -6.961 -1.425 -24.151 1.00 95.56 94 CYS A CA 1
ATOM 760 C C . CYS A 1 94 ? -6.036 -2.515 -24.711 1.00 95.56 94 CYS A C 1
ATOM 762 O O . CYS A 1 94 ? -5.837 -2.592 -25.921 1.00 95.56 94 CYS A O 1
ATOM 764 N N . LYS A 1 95 ? -5.430 -3.332 -23.838 1.00 94.12 95 LYS A N 1
ATOM 765 C CA . LYS A 1 95 ? -4.487 -4.413 -24.182 1.00 94.12 95 LYS A CA 1
ATOM 766 C C . LYS A 1 95 ? -3.222 -3.970 -24.928 1.00 94.12 95 LYS A C 1
ATOM 768 O O . LYS A 1 95 ? -2.460 -4.825 -25.376 1.00 94.12 95 LYS A O 1
ATOM 773 N N . HIS A 1 96 ? -2.959 -2.664 -25.024 1.00 94.81 96 HIS A N 1
ATOM 774 C CA . HIS A 1 96 ? -1.717 -2.148 -25.589 1.00 94.81 96 HIS A CA 1
ATOM 775 C C . HIS A 1 96 ? -0.507 -2.693 -24.827 1.00 94.81 96 HIS A C 1
ATOM 777 O O . HIS A 1 96 ? -0.502 -2.703 -23.594 1.00 94.81 96 HIS A O 1
ATOM 783 N N . LYS A 1 97 ? 0.506 -3.131 -25.576 1.00 94.00 97 LYS A N 1
ATOM 784 C CA . LYS A 1 97 ? 1.771 -3.646 -25.059 1.00 94.00 97 LYS A CA 1
ATOM 785 C C . LYS A 1 97 ? 2.901 -2.724 -25.479 1.00 94.00 97 LYS A C 1
ATOM 787 O O . LYS A 1 97 ? 2.926 -2.292 -26.630 1.00 94.00 97 LYS A O 1
ATOM 792 N N . CYS A 1 98 ? 3.825 -2.438 -24.571 1.00 93.81 98 CYS A N 1
ATOM 793 C CA . CYS A 1 98 ? 4.908 -1.510 -24.860 1.00 93.81 98 CYS A CA 1
ATOM 794 C C . CYS A 1 98 ? 6.197 -1.831 -24.087 1.00 93.81 98 CYS A C 1
ATOM 796 O O . CYS A 1 98 ? 6.231 -2.686 -23.195 1.00 93.81 98 CYS A O 1
ATOM 798 N N . LYS A 1 99 ? 7.283 -1.193 -24.521 1.00 93.81 99 LYS A N 1
ATOM 799 C CA . LYS A 1 99 ? 8.646 -1.375 -24.013 1.00 93.81 99 LYS A CA 1
ATOM 800 C C . LYS A 1 99 ? 8.971 -0.344 -22.935 1.00 93.81 99 LYS A C 1
ATOM 802 O O . LYS A 1 99 ? 8.279 0.662 -22.804 1.00 93.81 99 LYS A O 1
ATOM 807 N N . ASP A 1 100 ? 10.033 -0.588 -22.172 1.00 93.31 100 ASP A N 1
ATOM 808 C CA . ASP A 1 100 ? 10.476 0.317 -21.102 1.00 93.31 100 ASP A CA 1
ATOM 809 C C . ASP A 1 100 ? 10.778 1.744 -21.614 1.00 93.31 100 ASP A C 1
ATOM 811 O O . ASP A 1 100 ? 10.492 2.709 -20.911 1.00 93.31 100 ASP A O 1
ATOM 815 N N . ASP A 1 101 ? 11.278 1.895 -22.845 1.00 93.94 101 ASP A N 1
ATOM 816 C CA . ASP A 1 101 ? 11.587 3.188 -23.486 1.00 93.94 101 ASP A CA 1
ATOM 817 C C . ASP A 1 101 ? 10.349 4.045 -23.808 1.00 93.94 101 ASP A C 1
ATOM 819 O O . ASP A 1 101 ? 10.441 5.267 -23.894 1.00 93.94 101 ASP A O 1
ATOM 823 N N . THR A 1 102 ? 9.178 3.423 -23.941 1.00 93.88 102 THR A N 1
ATOM 824 C CA . THR A 1 102 ? 7.896 4.123 -24.127 1.00 93.88 102 THR A CA 1
ATOM 825 C C . THR A 1 102 ? 7.247 4.561 -22.812 1.00 93.88 102 THR A C 1
ATOM 827 O O . THR A 1 102 ? 6.271 5.313 -22.824 1.00 93.88 102 THR A O 1
ATOM 830 N N . MET A 1 103 ? 7.761 4.083 -21.676 1.00 95.50 103 MET A N 1
ATOM 831 C CA . MET A 1 103 ? 7.219 4.360 -20.349 1.00 95.50 103 MET A CA 1
ATOM 832 C C . MET A 1 103 ? 7.973 5.507 -19.670 1.00 95.50 103 MET A C 1
ATOM 834 O O . MET A 1 103 ? 9.150 5.755 -19.920 1.00 95.50 103 MET A O 1
ATOM 838 N N . LEU A 1 104 ? 7.310 6.204 -18.744 1.00 95.88 104 LEU A N 1
ATOM 839 C CA . LEU A 1 104 ? 7.864 7.371 -18.038 1.00 95.88 104 LEU A CA 1
ATOM 840 C C . LEU A 1 104 ? 8.822 6.986 -16.887 1.00 95.88 104 LEU A C 1
ATOM 842 O O . LEU A 1 104 ? 8.718 7.507 -15.775 1.00 95.88 104 LEU A O 1
ATOM 846 N N . LEU A 1 105 ? 9.762 6.070 -17.139 1.00 95.88 105 LEU A N 1
ATOM 847 C CA . LEU A 1 105 ? 10.632 5.488 -16.106 1.00 95.88 105 LEU A CA 1
ATOM 848 C C . LEU A 1 105 ? 11.652 6.483 -15.538 1.00 95.88 105 LEU A C 1
ATOM 850 O O . LEU A 1 105 ? 11.978 6.423 -14.354 1.00 95.88 105 LEU A O 1
ATOM 854 N N . GLU A 1 106 ? 12.129 7.433 -16.344 1.00 97.19 106 GLU A N 1
ATOM 855 C CA . GLU A 1 106 ? 13.014 8.500 -15.856 1.00 97.19 106 GLU A CA 1
ATOM 856 C C . GLU A 1 106 ? 12.287 9.410 -14.854 1.00 97.19 106 GLU A C 1
ATOM 858 O O . GLU A 1 106 ? 12.825 9.745 -13.794 1.00 97.19 106 GLU A O 1
ATOM 863 N N . ALA A 1 107 ? 11.025 9.749 -15.144 1.00 97.69 107 ALA A N 1
ATOM 864 C CA . ALA A 1 107 ? 10.186 10.514 -14.231 1.00 97.69 107 ALA A CA 1
ATOM 865 C C . ALA A 1 107 ? 9.927 9.739 -12.930 1.00 97.69 107 ALA A C 1
ATOM 867 O O . ALA A 1 107 ? 9.984 10.332 -11.853 1.00 97.69 107 ALA A O 1
ATOM 868 N N . GLU A 1 108 ? 9.695 8.423 -13.011 1.00 97.88 108 GLU A N 1
ATOM 869 C CA . GLU A 1 108 ? 9.574 7.560 -11.831 1.00 97.88 108 GLU A CA 1
ATOM 870 C C . GLU A 1 108 ? 10.849 7.593 -10.984 1.00 97.88 108 GLU A C 1
ATOM 872 O O . GLU A 1 108 ? 10.772 7.842 -9.783 1.00 97.88 108 GLU A O 1
ATOM 877 N N . ALA A 1 109 ? 12.021 7.401 -11.593 1.00 97.19 109 ALA A N 1
ATOM 878 C CA . ALA A 1 109 ? 13.300 7.386 -10.886 1.00 97.19 109 ALA A CA 1
ATOM 879 C C . ALA A 1 109 ? 13.602 8.728 -10.197 1.00 97.19 109 ALA A C 1
ATOM 881 O O . ALA A 1 109 ? 14.058 8.758 -9.050 1.00 97.19 109 ALA A O 1
ATOM 882 N N . MET A 1 110 ? 13.317 9.844 -10.872 1.00 97.94 110 MET A N 1
ATOM 883 C CA . MET A 1 110 ? 13.454 11.187 -10.309 1.00 97.94 110 MET A CA 1
ATOM 884 C C . MET A 1 110 ? 12.494 11.410 -9.134 1.00 97.94 110 MET A C 1
ATOM 886 O O . MET A 1 110 ? 12.923 11.856 -8.069 1.00 97.94 110 MET A O 1
ATOM 890 N N . LEU A 1 111 ? 11.209 11.077 -9.299 1.00 97.88 111 LEU A N 1
ATOM 891 C CA . LEU A 1 111 ? 10.210 11.214 -8.236 1.00 97.88 111 LEU A CA 1
ATOM 892 C C . LEU A 1 111 ? 10.536 10.317 -7.045 1.00 97.88 111 LEU A C 1
ATOM 894 O O . LEU A 1 111 ? 10.469 10.776 -5.909 1.00 97.88 111 LEU A O 1
ATOM 898 N N . GLN A 1 112 ? 10.952 9.074 -7.289 1.00 97.12 112 GLN A N 1
ATOM 899 C CA . GLN A 1 112 ? 11.408 8.158 -6.250 1.00 97.12 112 GLN A CA 1
ATOM 900 C C . GLN A 1 112 ? 12.544 8.775 -5.442 1.00 97.12 112 GLN A C 1
ATOM 902 O O . GLN A 1 112 ? 12.475 8.793 -4.215 1.00 97.12 112 GLN A O 1
ATOM 907 N N . ARG A 1 113 ? 13.578 9.288 -6.119 1.00 96.44 113 ARG A N 1
ATOM 908 C CA . ARG A 1 113 ? 14.717 9.921 -5.453 1.00 96.44 113 ARG A CA 1
ATOM 909 C C . ARG A 1 113 ? 14.249 11.078 -4.580 1.00 96.44 113 ARG A C 1
ATOM 911 O O . ARG A 1 113 ? 14.531 11.055 -3.390 1.00 96.44 113 ARG A O 1
ATOM 918 N N . ASN A 1 114 ? 13.494 12.017 -5.149 1.00 96.12 114 ASN A N 1
ATOM 919 C CA . ASN A 1 114 ? 13.046 13.223 -4.454 1.00 96.12 114 ASN A CA 1
ATOM 920 C C . ASN A 1 114 ? 12.145 12.894 -3.256 1.00 96.12 114 ASN A C 1
ATOM 922 O O . ASN A 1 114 ? 12.373 13.390 -2.157 1.00 96.12 114 ASN A O 1
ATOM 926 N N . ILE A 1 115 ? 11.144 12.029 -3.439 1.00 95.44 115 ILE A N 1
ATOM 927 C CA . ILE A 1 115 ? 10.203 11.651 -2.376 1.00 95.44 115 ILE A CA 1
ATOM 928 C C . ILE A 1 115 ? 10.942 10.944 -1.238 1.00 95.44 115 ILE A C 1
ATOM 930 O O . ILE A 1 115 ? 10.792 11.323 -0.075 1.00 95.44 115 ILE A O 1
ATOM 934 N N . LEU A 1 116 ? 11.765 9.940 -1.557 1.00 94.50 116 LEU A N 1
ATOM 935 C CA . LEU A 1 116 ? 12.475 9.174 -0.535 1.00 94.50 116 LEU A CA 1
ATOM 936 C C . LEU A 1 116 ? 13.517 10.030 0.191 1.00 94.50 116 LEU A C 1
ATOM 938 O O . LEU A 1 116 ? 13.560 10.007 1.419 1.00 94.50 116 LEU A O 1
ATOM 942 N N . SER A 1 117 ? 14.298 10.841 -0.530 1.00 93.38 117 SER A N 1
ATOM 943 C CA . SER A 1 117 ? 15.308 11.700 0.097 1.00 93.38 117 SER A CA 1
ATOM 944 C C . SER A 1 117 ? 14.705 12.786 0.978 1.00 93.38 117 SER A C 1
ATOM 946 O O . SER A 1 117 ? 15.302 13.164 1.982 1.00 93.38 117 SER A O 1
ATOM 948 N N . THR A 1 118 ? 13.537 13.308 0.604 1.00 92.44 118 THR A N 1
ATOM 949 C CA . THR A 1 118 ? 12.936 14.442 1.305 1.00 92.44 118 THR A CA 1
ATOM 950 C C . THR A 1 118 ? 12.153 14.004 2.538 1.00 92.44 118 THR A C 1
ATOM 952 O O . THR A 1 118 ? 12.279 14.636 3.584 1.00 92.44 118 THR A O 1
ATOM 955 N N . PHE A 1 119 ? 11.373 12.923 2.446 1.00 89.88 119 PHE A N 1
ATOM 956 C CA . PHE A 1 119 ? 10.443 12.532 3.514 1.00 89.88 119 PHE A CA 1
ATOM 957 C C . PHE A 1 119 ? 10.916 11.360 4.375 1.00 89.88 119 PHE A C 1
ATOM 959 O O . PHE A 1 119 ? 10.386 11.167 5.466 1.00 89.88 119 PHE A O 1
ATOM 966 N N . PHE A 1 120 ? 11.885 10.574 3.899 1.00 86.56 120 PHE A N 1
ATOM 967 C CA . PHE A 1 120 ? 12.289 9.325 4.554 1.00 86.56 120 PHE A CA 1
ATOM 968 C C . PHE A 1 120 ? 13.770 9.284 4.938 1.00 86.56 120 PHE A C 1
ATOM 970 O O . PHE A 1 120 ? 14.186 8.382 5.664 1.00 86.56 120 PHE A O 1
ATOM 977 N N . THR A 1 121 ? 14.559 10.275 4.523 1.00 86.69 121 THR A N 1
ATOM 978 C CA . THR A 1 121 ? 15.888 10.512 5.090 1.00 86.69 121 THR A CA 1
ATOM 979 C C . THR A 1 121 ? 15.754 11.410 6.319 1.00 86.69 121 THR A C 1
ATOM 981 O O . THR A 1 121 ? 15.065 12.429 6.236 1.00 86.69 121 THR A O 1
ATOM 984 N N . PRO A 1 122 ? 16.419 11.092 7.446 1.00 81.31 122 PRO A N 1
ATOM 985 C CA . PRO A 1 122 ? 16.472 11.981 8.600 1.00 81.31 122 PRO A CA 1
ATOM 986 C C . PRO A 1 122 ? 16.969 13.373 8.191 1.00 81.31 122 PRO A C 1
ATOM 988 O O . PRO A 1 122 ? 18.131 13.544 7.816 1.00 81.31 122 PRO A O 1
ATOM 991 N N . GLN A 1 123 ? 16.081 14.364 8.235 1.00 77.88 123 GLN A N 1
ATOM 992 C CA . GLN A 1 123 ? 16.451 15.762 8.050 1.00 77.88 123 GLN A CA 1
ATOM 993 C C . GLN A 1 123 ? 17.085 16.268 9.348 1.00 77.88 123 GLN A C 1
ATOM 995 O O . GLN A 1 123 ? 16.675 15.884 10.443 1.00 77.88 123 GLN A O 1
ATOM 1000 N N . LYS A 1 124 ? 18.094 17.135 9.238 1.00 78.94 124 LYS A N 1
ATOM 1001 C CA . LYS A 1 124 ? 18.496 17.966 10.378 1.00 78.94 124 LYS A CA 1
ATOM 1002 C C . LYS A 1 124 ? 17.388 19.005 10.556 1.00 78.94 124 LYS A C 1
ATOM 1004 O O . LYS A 1 124 ? 17.014 19.632 9.570 1.00 78.94 124 LYS A O 1
ATOM 1009 N N . ASP A 1 125 ? 16.860 19.148 11.770 1.00 77.31 125 ASP A N 1
ATOM 1010 C CA . ASP A 1 125 ? 15.626 19.893 12.104 1.00 77.31 125 ASP A CA 1
ATOM 1011 C C . ASP A 1 125 ? 15.603 21.389 11.711 1.00 77.31 125 ASP A C 1
ATOM 1013 O O . ASP A 1 125 ? 14.606 22.075 11.928 1.00 77.31 125 ASP A O 1
ATOM 1017 N N . ASP A 1 126 ? 16.666 21.916 11.108 1.00 81.06 126 ASP A N 1
ATOM 1018 C CA . ASP A 1 126 ? 16.876 23.351 10.921 1.00 81.06 126 ASP A CA 1
ATOM 1019 C C . ASP A 1 126 ? 16.064 23.967 9.767 1.00 81.06 126 ASP A C 1
ATOM 1021 O O . ASP A 1 126 ? 16.053 25.189 9.619 1.00 81.06 126 ASP A O 1
ATOM 1025 N N . ASN A 1 127 ? 15.382 23.169 8.933 1.00 79.69 127 ASN A N 1
ATOM 1026 C CA . ASN A 1 127 ? 14.607 23.706 7.811 1.00 79.69 127 ASN A CA 1
ATOM 1027 C C . ASN A 1 127 ? 13.323 22.897 7.536 1.00 79.69 127 ASN A C 1
ATOM 1029 O O . ASN A 1 127 ? 13.361 21.918 6.782 1.00 79.69 127 ASN A O 1
ATOM 1033 N N . PRO A 1 128 ? 12.177 23.261 8.145 1.00 81.69 128 PRO A N 1
ATOM 1034 C CA . PRO A 1 128 ? 10.922 22.569 7.889 1.00 81.69 128 PRO A CA 1
ATOM 1035 C C . PRO A 1 128 ? 10.512 22.738 6.424 1.00 81.69 128 PRO A C 1
ATOM 1037 O O . PRO A 1 128 ? 10.558 23.835 5.867 1.00 81.69 128 PRO A O 1
ATOM 1040 N N . LEU A 1 129 ? 10.073 21.645 5.800 1.00 84.38 129 LEU A N 1
ATOM 1041 C CA . LEU A 1 129 ? 9.592 21.683 4.422 1.00 84.38 129 LEU A CA 1
ATOM 1042 C C . LEU A 1 129 ? 8.367 22.604 4.296 1.00 84.38 129 LEU A C 1
ATOM 1044 O O . LEU A 1 129 ? 7.475 22.543 5.152 1.00 84.38 129 LEU A O 1
ATOM 1048 N N . PRO A 1 130 ? 8.272 23.400 3.214 1.00 88.69 130 PRO A N 1
ATOM 1049 C CA . PRO A 1 130 ? 7.054 24.133 2.893 1.00 88.69 130 PRO A CA 1
ATOM 1050 C C . PRO A 1 130 ? 5.849 23.188 2.836 1.00 88.69 130 PRO A C 1
ATOM 1052 O O . PRO A 1 130 ? 5.942 22.075 2.306 1.00 88.69 130 PRO A O 1
ATOM 1055 N N . LYS A 1 131 ? 4.703 23.626 3.368 1.00 83.75 131 LYS A N 1
ATOM 1056 C CA . LYS A 1 131 ? 3.487 22.796 3.476 1.00 83.75 131 LYS A CA 1
ATOM 1057 C C . LYS A 1 131 ? 2.915 22.410 2.112 1.00 83.75 131 LYS A C 1
ATOM 1059 O O . LYS A 1 131 ? 2.212 21.413 1.992 1.00 83.75 131 LYS A O 1
ATOM 1064 N N . GLU A 1 132 ? 3.232 23.188 1.088 1.00 90.62 132 GLU A N 1
ATOM 1065 C CA . GLU A 1 132 ? 2.790 23.021 -0.292 1.00 90.62 132 GLU A CA 1
ATOM 1066 C C . GLU A 1 132 ? 3.591 21.926 -1.010 1.00 90.62 132 GLU A C 1
ATOM 1068 O O . GLU A 1 132 ? 3.112 21.323 -1.972 1.00 90.62 132 GLU A O 1
ATOM 1073 N N . TYR A 1 133 ? 4.803 21.633 -0.531 1.00 93.19 133 TYR A N 1
ATOM 1074 C CA . TYR A 1 133 ? 5.723 20.718 -1.197 1.00 93.19 133 TYR A CA 1
ATOM 1075 C C . TYR A 1 133 ? 5.185 19.274 -1.292 1.00 93.19 133 TYR A C 1
ATOM 1077 O O . TYR A 1 133 ? 5.212 18.706 -2.387 1.00 93.19 133 TYR A O 1
ATOM 1085 N N . PRO A 1 134 ? 4.617 18.669 -0.226 1.00 94.25 134 PRO A N 1
ATOM 1086 C CA . PRO A 1 134 ? 3.979 17.355 -0.318 1.00 94.25 134 PRO A CA 1
ATOM 1087 C C . PRO A 1 134 ? 2.835 17.283 -1.343 1.00 94.25 134 PRO A C 1
ATOM 1089 O O . PRO A 1 134 ? 2.722 16.294 -2.066 1.00 94.25 134 PRO A O 1
ATOM 1092 N N . LEU A 1 135 ? 2.001 18.326 -1.436 1.00 95.62 135 LEU A N 1
ATOM 1093 C CA . LEU A 1 135 ? 0.896 18.381 -2.400 1.00 95.62 135 LEU A CA 1
ATOM 1094 C C . LEU A 1 135 ? 1.417 18.473 -3.837 1.00 95.62 135 LEU A C 1
ATOM 1096 O O . LEU A 1 135 ? 0.936 17.748 -4.708 1.00 95.62 135 LEU A O 1
ATOM 1100 N N . ALA A 1 136 ? 2.441 19.297 -4.072 1.00 96.44 136 ALA A N 1
ATOM 1101 C CA . ALA A 1 136 ? 3.094 19.397 -5.374 1.00 96.44 136 ALA A CA 1
ATOM 1102 C C . ALA A 1 136 ? 3.722 18.058 -5.805 1.00 96.44 136 ALA A C 1
ATOM 1104 O O . ALA A 1 136 ? 3.593 17.657 -6.962 1.00 96.44 136 ALA A O 1
ATOM 1105 N N . MET A 1 137 ? 4.351 17.325 -4.877 1.00 97.62 137 MET A N 1
ATOM 1106 C CA . MET A 1 137 ? 4.902 15.991 -5.152 1.00 97.62 137 MET A CA 1
ATOM 1107 C C . MET A 1 137 ? 3.813 14.956 -5.453 1.00 97.62 137 MET A C 1
ATOM 1109 O O . MET A 1 137 ? 3.982 14.159 -6.376 1.00 97.62 137 MET A O 1
ATOM 1113 N N . LEU A 1 138 ? 2.683 14.985 -4.735 1.00 97.62 138 LEU A N 1
ATOM 1114 C CA . LEU A 1 138 ? 1.536 14.133 -5.055 1.00 97.62 138 LEU A CA 1
ATOM 1115 C C . LEU A 1 138 ? 1.008 14.430 -6.464 1.00 97.62 138 LEU A C 1
ATOM 1117 O O . LEU A 1 138 ? 0.843 13.505 -7.255 1.00 97.62 138 LEU A O 1
ATOM 1121 N N . GLN A 1 139 ? 0.788 15.703 -6.801 1.00 97.81 139 GLN A N 1
ATOM 1122 C CA . GLN A 1 139 ? 0.294 16.102 -8.122 1.00 97.81 139 GLN A CA 1
ATOM 1123 C C . GLN A 1 139 ? 1.258 15.677 -9.240 1.00 97.81 139 GLN A C 1
ATOM 1125 O O . GLN A 1 139 ? 0.824 15.175 -10.280 1.00 97.81 139 GLN A O 1
ATOM 1130 N N . ALA A 1 140 ? 2.568 15.837 -9.026 1.00 98.00 140 ALA A N 1
ATOM 1131 C CA . ALA A 1 140 ? 3.585 15.394 -9.973 1.00 98.00 140 ALA A CA 1
ATOM 1132 C C . ALA A 1 140 ? 3.561 13.868 -10.164 1.00 98.00 140 ALA A C 1
ATOM 1134 O O . ALA A 1 140 ? 3.583 13.396 -11.302 1.00 98.00 140 ALA A O 1
ATOM 1135 N N . ALA A 1 141 ? 3.452 13.098 -9.075 1.00 98.06 141 ALA A N 1
ATOM 1136 C CA . ALA A 1 141 ? 3.334 11.643 -9.130 1.00 98.06 141 ALA A CA 1
ATOM 1137 C C . ALA A 1 141 ? 2.052 11.190 -9.844 1.00 98.06 141 ALA A C 1
ATOM 1139 O O . ALA A 1 141 ? 2.115 10.331 -10.718 1.00 98.06 141 ALA A O 1
ATOM 1140 N N . GLU A 1 142 ? 0.906 11.813 -9.571 1.00 97.31 142 GLU A N 1
ATOM 1141 C CA . GLU A 1 142 ? -0.350 11.504 -10.265 1.00 97.31 142 GLU A CA 1
ATOM 1142 C C . GLU A 1 142 ? -0.277 11.784 -11.758 1.00 97.31 142 GLU A C 1
ATOM 1144 O O . GLU A 1 142 ? -0.705 10.956 -12.556 1.00 97.31 142 GLU A O 1
ATOM 1149 N N . THR A 1 143 ? 0.290 12.928 -12.130 1.00 97.00 143 THR A N 1
ATOM 1150 C CA . THR A 1 143 ? 0.366 13.358 -13.530 1.00 97.00 143 THR A CA 1
ATOM 1151 C C . THR A 1 143 ? 1.315 12.479 -14.339 1.00 97.00 143 THR A C 1
ATOM 1153 O O . THR A 1 143 ? 1.060 12.209 -15.508 1.00 97.00 143 THR A O 1
ATOM 1156 N N . LYS A 1 144 ? 2.440 12.060 -13.747 1.00 96.88 144 LYS A N 1
ATOM 1157 C CA . LYS A 1 144 ? 3.492 11.321 -14.462 1.00 96.88 144 LYS A CA 1
ATOM 1158 C C . LYS A 1 144 ? 3.345 9.810 -14.352 1.00 96.88 144 LYS A C 1
ATOM 1160 O O . LYS A 1 144 ? 3.642 9.101 -15.303 1.00 96.88 144 LYS A O 1
ATOM 1165 N N . LEU A 1 145 ? 2.938 9.314 -13.191 1.00 97.06 145 LEU A N 1
ATOM 1166 C CA . LEU A 1 145 ? 2.938 7.884 -12.877 1.00 97.06 145 LEU A CA 1
ATOM 1167 C C . LEU A 1 145 ? 1.523 7.334 -12.755 1.00 97.06 145 LEU A C 1
ATOM 1169 O O . LEU A 1 145 ? 1.320 6.138 -12.910 1.00 97.06 145 LEU A O 1
ATOM 1173 N N . GLY A 1 146 ? 0.537 8.191 -12.509 1.00 97.00 146 GLY A N 1
ATOM 1174 C CA . GLY A 1 146 ? -0.844 7.783 -12.346 1.00 97.00 146 GLY A CA 1
ATOM 1175 C C . GLY A 1 146 ? -1.262 7.598 -10.896 1.00 97.00 146 GLY A C 1
ATOM 1176 O O . GLY A 1 146 ? -0.472 7.636 -9.946 1.00 97.00 146 GLY A O 1
ATOM 1177 N N . LYS A 1 147 ? -2.570 7.406 -10.718 1.00 97.00 147 LYS A N 1
ATOM 1178 C CA . LYS A 1 147 ? -3.194 7.422 -9.394 1.00 97.00 147 LYS A CA 1
ATOM 1179 C C . LYS A 1 147 ? -2.889 6.200 -8.529 1.00 97.00 147 LYS A C 1
ATOM 1181 O O . LYS A 1 147 ? -2.897 6.333 -7.305 1.00 97.00 147 LYS A O 1
ATOM 1186 N N . ASN A 1 148 ? -2.612 5.065 -9.167 1.00 96.44 148 ASN A N 1
ATOM 1187 C CA . ASN A 1 148 ? -2.450 3.759 -8.527 1.00 96.44 148 ASN A CA 1
ATOM 1188 C C . ASN A 1 148 ? -0.983 3.297 -8.466 1.00 96.44 148 ASN A C 1
ATOM 1190 O O . ASN A 1 148 ? -0.701 2.122 -8.232 1.00 96.44 148 ASN A O 1
ATOM 1194 N N . HIS A 1 149 ? -0.045 4.217 -8.680 1.00 97.81 149 HIS A N 1
ATOM 1195 C CA . HIS A 1 149 ? 1.381 3.952 -8.561 1.00 97.81 149 HIS A CA 1
ATOM 1196 C C . HIS A 1 149 ? 1.835 4.045 -7.096 1.00 97.81 149 HIS A C 1
ATOM 1198 O O . HIS A 1 149 ? 1.448 4.978 -6.390 1.00 97.81 149 HIS A O 1
ATOM 1204 N N . TRP A 1 150 ? 2.706 3.144 -6.632 1.00 97.88 150 TRP A N 1
ATOM 1205 C CA . TRP A 1 150 ? 3.141 3.095 -5.229 1.00 97.88 150 TRP A CA 1
ATOM 1206 C C . TRP A 1 150 ? 3.727 4.414 -4.699 1.00 97.88 150 TRP A C 1
ATOM 1208 O O . TRP A 1 150 ? 3.505 4.744 -3.540 1.00 97.88 150 TRP A O 1
ATOM 1218 N N . LEU A 1 151 ? 4.434 5.200 -5.5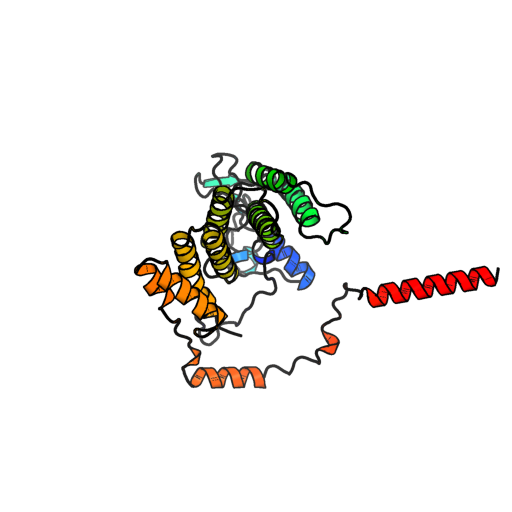23 1.00 97.94 151 LEU A N 1
ATOM 1219 C CA . LEU A 1 151 ? 4.932 6.531 -5.126 1.00 97.94 151 LEU A CA 1
ATOM 1220 C C . LEU A 1 151 ? 3.800 7.520 -4.847 1.00 97.94 151 LEU A C 1
ATOM 1222 O O . LEU A 1 151 ? 3.862 8.289 -3.892 1.00 97.94 151 LEU A O 1
ATOM 1226 N N . THR A 1 152 ? 2.752 7.482 -5.664 1.00 98.00 152 THR A N 1
ATOM 1227 C CA . THR A 1 152 ? 1.561 8.310 -5.484 1.00 98.00 152 THR A CA 1
ATOM 1228 C C . THR A 1 152 ? 0.859 7.951 -4.176 1.00 98.00 152 THR A C 1
ATOM 1230 O O . THR A 1 152 ? 0.496 8.821 -3.388 1.00 98.00 152 THR A O 1
ATOM 1233 N N . ILE A 1 153 ? 0.734 6.653 -3.907 1.00 97.75 153 ILE A N 1
ATOM 1234 C CA . ILE A 1 153 ? 0.144 6.122 -2.679 1.00 97.75 153 ILE A CA 1
ATOM 1235 C C . ILE A 1 153 ? 0.995 6.460 -1.451 1.00 97.75 153 ILE A C 1
ATOM 1237 O O . ILE A 1 153 ? 0.461 6.869 -0.420 1.00 97.75 153 ILE A O 1
ATOM 1241 N N . LEU A 1 154 ? 2.320 6.368 -1.570 1.00 96.88 154 LEU A N 1
ATOM 1242 C CA . LEU A 1 154 ? 3.247 6.781 -0.522 1.00 96.88 154 LEU A CA 1
ATOM 1243 C C . LEU A 1 154 ? 3.072 8.266 -0.189 1.00 96.88 154 LEU A C 1
ATOM 1245 O O . LEU A 1 154 ? 3.060 8.627 0.984 1.00 96.88 154 LEU A O 1
ATOM 1249 N N . MET A 1 155 ? 2.865 9.120 -1.196 1.00 97.56 155 MET A N 1
ATOM 1250 C CA . MET A 1 155 ? 2.582 10.535 -0.965 1.00 97.56 155 MET A CA 1
ATOM 1251 C C . MET A 1 155 ? 1.237 10.770 -0.277 1.00 97.56 155 MET A C 1
ATOM 1253 O O . MET A 1 155 ? 1.181 11.597 0.630 1.00 97.56 155 MET A O 1
ATOM 1257 N N . LEU A 1 156 ? 0.177 10.032 -0.631 1.00 96.88 156 LEU A N 1
ATOM 1258 C CA . LEU A 1 156 ? -1.100 10.101 0.097 1.00 96.88 156 LEU A CA 1
ATOM 1259 C C . LEU A 1 156 ? -0.912 9.758 1.578 1.00 96.88 156 LEU A C 1
ATOM 1261 O O . LEU A 1 156 ? -1.370 10.500 2.445 1.00 96.88 156 LEU A O 1
ATOM 1265 N N . TYR A 1 157 ? -0.179 8.681 1.866 1.00 95.81 157 TYR A N 1
ATOM 1266 C CA . TYR A 1 157 ? 0.164 8.309 3.234 1.00 95.81 157 TYR A CA 1
ATOM 1267 C C . TYR A 1 157 ? 0.947 9.418 3.954 1.00 95.81 157 TYR A C 1
ATOM 1269 O O . TYR A 1 157 ? 0.593 9.788 5.073 1.00 95.81 157 TYR A O 1
ATOM 1277 N N . THR A 1 158 ? 1.960 10.004 3.307 1.00 94.69 158 THR A N 1
ATOM 1278 C CA . THR A 1 158 ? 2.742 11.117 3.869 1.00 94.69 158 THR A CA 1
ATOM 1279 C C . THR A 1 158 ? 1.865 12.326 4.197 1.00 94.69 158 THR A C 1
ATOM 1281 O O . THR A 1 158 ? 1.992 12.890 5.284 1.00 94.69 158 THR A O 1
ATOM 1284 N N . LEU A 1 159 ? 0.938 12.710 3.310 1.00 94.88 159 LEU A N 1
ATOM 1285 C CA . LEU A 1 159 ? -0.007 13.802 3.575 1.00 94.88 159 LEU A CA 1
ATOM 1286 C C . LEU A 1 159 ? -0.875 13.503 4.798 1.00 94.88 159 LEU A C 1
ATOM 1288 O O . LEU A 1 159 ? -1.018 14.359 5.671 1.00 94.88 159 LEU A O 1
ATOM 1292 N N . MET A 1 160 ? -1.414 12.286 4.897 1.00 94.38 160 MET A N 1
ATOM 1293 C CA . MET A 1 160 ? -2.219 11.881 6.050 1.00 94.38 160 MET A CA 1
ATOM 1294 C C . MET A 1 160 ? -1.405 11.884 7.350 1.00 94.38 160 MET A C 1
ATOM 1296 O O . MET A 1 160 ? -1.889 12.368 8.372 1.00 94.38 160 MET A O 1
ATOM 1300 N N . ALA A 1 161 ? -0.162 11.401 7.324 1.00 91.88 161 ALA A N 1
ATOM 1301 C CA . ALA A 1 161 ? 0.718 11.394 8.491 1.00 91.88 161 ALA A CA 1
ATOM 1302 C C . ALA A 1 161 ? 1.064 12.821 8.962 1.00 91.88 161 ALA A C 1
ATOM 1304 O O . ALA A 1 161 ? 0.973 13.123 10.153 1.00 91.88 161 ALA A O 1
ATOM 1305 N N . LEU A 1 162 ? 1.398 13.727 8.033 1.00 91.00 162 LEU A N 1
ATOM 1306 C CA . LEU A 1 162 ? 1.650 15.144 8.331 1.00 91.00 162 LEU A CA 1
ATOM 1307 C C . LEU A 1 162 ? 0.409 15.840 8.896 1.00 91.00 162 LEU A C 1
ATOM 1309 O O . LEU A 1 162 ? 0.499 16.656 9.819 1.00 91.00 162 LEU A O 1
ATOM 1313 N N . HIS A 1 163 ? -0.756 15.516 8.345 1.00 90.19 163 HIS A N 1
ATOM 1314 C CA . HIS A 1 163 ? -2.029 16.012 8.831 1.00 90.19 163 HIS A CA 1
ATOM 1315 C C . HIS A 1 163 ? -2.294 15.570 10.282 1.00 90.19 163 HIS A C 1
ATOM 1317 O O . HIS A 1 163 ? -2.516 16.415 11.150 1.00 90.19 163 HIS A O 1
ATOM 1323 N N . HIS A 1 164 ? -2.169 14.273 10.580 1.00 88.50 164 HIS A N 1
ATOM 1324 C CA . HIS A 1 164 ? -2.293 13.738 11.944 1.00 88.50 164 HIS A CA 1
ATOM 1325 C C . HIS A 1 164 ? -1.292 14.360 12.917 1.00 88.50 164 HIS A C 1
ATOM 1327 O O . HIS A 1 164 ? -1.653 14.754 14.024 1.00 88.50 164 HIS A O 1
ATOM 1333 N N . GLY A 1 165 ? -0.039 14.536 12.491 1.00 87.75 165 GLY A N 1
ATOM 1334 C CA . GLY A 1 165 ? 0.975 15.225 13.290 1.00 87.75 165 GLY A CA 1
ATOM 1335 C C . GLY A 1 165 ? 0.596 16.676 13.623 1.00 87.75 165 GLY A C 1
ATOM 1336 O O . GLY A 1 165 ? 0.916 17.158 14.709 1.00 87.75 165 GLY A O 1
ATOM 1337 N N . THR A 1 166 ? -0.120 17.358 12.723 1.00 84.19 166 THR A N 1
ATOM 1338 C CA . THR A 1 166 ? -0.632 18.727 12.928 1.00 84.19 166 THR A CA 1
ATOM 1339 C C . THR A 1 166 ? -1.752 18.741 13.975 1.00 84.19 166 THR A C 1
ATOM 1341 O O . THR A 1 166 ? -1.725 19.569 14.889 1.00 84.19 166 THR A O 1
ATOM 1344 N N . LEU A 1 167 ? -2.685 17.784 13.895 1.00 79.12 167 LEU A N 1
ATOM 1345 C CA . LEU A 1 167 ? -3.775 17.620 14.864 1.00 79.12 167 LEU A CA 1
ATOM 1346 C C . LEU A 1 167 ? -3.246 17.314 16.271 1.00 79.12 167 LEU A C 1
ATOM 1348 O O . LEU A 1 167 ? -3.637 17.972 17.233 1.00 79.12 167 LEU A O 1
ATOM 1352 N N . ASN A 1 168 ? -2.280 16.398 16.385 1.00 83.62 168 ASN A N 1
ATOM 1353 C CA . ASN A 1 168 ? -1.660 16.039 17.666 1.00 83.62 168 ASN A CA 1
ATOM 1354 C C . ASN A 1 168 ? -0.940 17.223 18.328 1.00 83.62 168 ASN A C 1
ATOM 1356 O O . ASN A 1 168 ? -0.882 17.319 19.553 1.00 83.62 168 ASN A O 1
ATOM 1360 N N . LYS A 1 169 ? -0.426 18.162 17.525 1.00 89.19 169 LYS A N 1
ATOM 1361 C CA . LYS A 1 169 ? 0.200 19.405 18.000 1.00 89.19 169 LYS A CA 1
ATOM 1362 C C . LYS A 1 169 ? -0.807 20.534 18.264 1.00 89.19 169 LYS A C 1
ATOM 1364 O O . LYS A 1 169 ? -0.381 21.651 18.548 1.00 89.19 169 LYS A O 1
ATOM 1369 N N . LYS A 1 170 ? -2.118 20.272 18.158 1.00 88.81 170 LYS A N 1
ATOM 1370 C CA . LYS A 1 170 ? -3.207 21.265 18.263 1.00 88.81 170 LYS A CA 1
ATOM 1371 C C . LYS A 1 170 ? -3.026 22.463 17.320 1.00 88.81 170 LYS A C 1
ATOM 1373 O O . LYS A 1 170 ? -3.456 23.575 17.617 1.00 88.81 170 LYS A O 1
ATOM 1378 N N . GLN A 1 171 ? -2.361 22.251 16.187 1.00 88.75 171 GLN A N 1
ATOM 1379 C CA . GLN A 1 171 ? -2.172 23.278 15.170 1.00 88.75 171 GLN A CA 1
ATOM 1380 C C . GLN A 1 171 ? -3.370 23.297 14.222 1.00 88.75 171 GLN A C 1
ATOM 1382 O O . GLN A 1 171 ? -4.021 22.274 14.005 1.00 88.75 171 GLN A O 1
ATOM 1387 N N . LYS A 1 172 ? -3.648 24.460 13.619 1.00 87.56 172 LYS A N 1
ATOM 1388 C CA . LYS A 1 172 ? -4.688 24.563 12.591 1.00 87.56 172 LYS A CA 1
ATOM 1389 C C . LYS A 1 172 ? -4.341 23.609 11.435 1.00 87.56 172 LYS A C 1
ATOM 1391 O O . LYS A 1 172 ? -3.257 23.758 10.857 1.00 87.56 172 LYS A O 1
ATOM 1396 N N . PRO A 1 173 ? -5.221 22.652 11.090 1.00 88.00 173 PRO A N 1
ATOM 1397 C CA . PRO A 1 173 ? -4.975 21.742 9.984 1.00 88.00 173 PRO A CA 1
ATOM 1398 C C . PRO A 1 173 ? -4.848 22.529 8.677 1.00 88.00 173 PRO A C 1
ATOM 1400 O O . PRO A 1 173 ? -5.560 23.506 8.444 1.00 88.00 173 PRO A O 1
ATOM 1403 N N . TRP A 1 174 ? -3.903 22.113 7.839 1.00 87.50 174 TRP A N 1
ATOM 1404 C CA . TRP A 1 174 ? -3.629 22.738 6.542 1.00 87.50 174 TRP A CA 1
ATOM 1405 C C . TRP A 1 174 ? -4.495 22.166 5.408 1.00 87.50 174 TRP A C 1
ATOM 1407 O O . TRP A 1 174 ? -4.502 22.715 4.313 1.00 87.50 174 TRP A O 1
ATOM 1417 N N . SER A 1 175 ? -5.240 21.092 5.674 1.00 90.56 175 SER A N 1
ATOM 1418 C CA . SER A 1 175 ? -6.198 20.474 4.755 1.00 90.56 175 SER A CA 1
ATOM 1419 C C . SER A 1 175 ? -7.567 20.342 5.416 1.00 90.56 175 SER A C 1
ATOM 1421 O O . SER A 1 175 ? -7.679 20.368 6.645 1.00 90.56 175 SER A O 1
ATOM 1423 N N . THR A 1 176 ? -8.613 20.182 4.607 1.00 92.88 176 THR A N 1
ATOM 1424 C CA . THR A 1 176 ? -9.968 19.951 5.119 1.00 92.88 176 THR A CA 1
ATOM 1425 C C . THR A 1 176 ? -10.171 18.485 5.504 1.00 92.88 176 THR A C 1
ATOM 1427 O O . THR A 1 176 ? -9.450 17.604 5.031 1.00 92.88 176 THR A O 1
ATOM 1430 N N . GLY A 1 177 ? -11.198 18.195 6.310 1.00 92.75 177 GLY A N 1
ATOM 1431 C CA . GLY A 1 177 ? -11.602 16.810 6.570 1.00 92.75 177 GLY A CA 1
ATOM 1432 C C . GLY A 1 177 ? -11.976 16.058 5.289 1.00 92.75 177 GLY A C 1
ATOM 1433 O O . GLY A 1 177 ? -11.610 14.898 5.131 1.00 92.75 177 GLY A O 1
ATOM 1434 N N . GLN A 1 178 ? -12.611 16.730 4.321 1.00 95.62 178 GLN A N 1
ATOM 1435 C CA . GLN A 1 178 ? -12.963 16.127 3.030 1.00 95.62 178 GLN A CA 1
ATOM 1436 C C . GLN A 1 178 ? -11.727 15.681 2.239 1.00 95.62 178 GLN A C 1
ATOM 1438 O O . GLN A 1 178 ? -11.727 14.590 1.668 1.00 95.62 178 GLN A O 1
ATOM 1443 N N . ASP A 1 179 ? -10.659 16.484 2.237 1.00 94.69 179 ASP A N 1
ATOM 1444 C CA . ASP A 1 179 ? -9.407 16.113 1.572 1.00 94.69 179 ASP A CA 1
ATOM 1445 C C . ASP A 1 179 ? -8.799 14.858 2.195 1.00 94.69 179 ASP A C 1
ATOM 1447 O O . ASP A 1 179 ? -8.434 13.925 1.479 1.00 94.69 179 ASP A O 1
ATOM 1451 N N . VAL A 1 180 ? -8.748 14.814 3.529 1.00 94.81 180 VAL A N 1
ATOM 1452 C CA . VAL A 1 180 ? -8.166 13.695 4.274 1.00 94.81 180 VAL A CA 1
ATOM 1453 C C . VAL A 1 180 ? -8.960 12.412 4.048 1.00 94.81 180 VAL A C 1
ATOM 1455 O O . VAL A 1 180 ? -8.364 11.367 3.800 1.00 94.81 180 VAL A O 1
ATOM 1458 N N . ILE A 1 181 ? -10.292 12.483 4.055 1.00 96.62 181 ILE A N 1
ATOM 1459 C CA . ILE A 1 181 ? -11.158 11.334 3.764 1.00 96.62 181 ILE A CA 1
ATOM 1460 C C . ILE A 1 181 ? -10.983 10.845 2.330 1.00 96.62 181 ILE A C 1
ATOM 1462 O O . ILE A 1 181 ? -10.901 9.637 2.100 1.00 96.62 181 ILE A O 1
ATOM 1466 N N . ARG A 1 182 ? -10.866 11.756 1.360 1.00 96.94 182 ARG A N 1
ATOM 1467 C CA . ARG A 1 182 ? -10.594 11.391 -0.036 1.00 96.94 182 ARG A CA 1
ATOM 1468 C C . ARG A 1 182 ? -9.250 10.668 -0.171 1.00 96.94 182 ARG A C 1
ATOM 1470 O O . ARG A 1 182 ? -9.166 9.680 -0.899 1.00 96.94 182 ARG A O 1
ATOM 1477 N N . TRP A 1 183 ? -8.210 11.134 0.522 1.00 96.75 183 TRP A N 1
ATOM 1478 C CA . TRP A 1 183 ? -6.903 10.469 0.533 1.00 96.75 183 TRP A CA 1
ATOM 1479 C C . TRP A 1 183 ? -6.960 9.100 1.213 1.00 96.75 183 TRP A C 1
ATOM 1481 O O . TRP A 1 183 ? -6.457 8.135 0.642 1.00 96.75 183 TRP A O 1
ATOM 1491 N N . ALA A 1 184 ? -7.619 9.010 2.372 1.00 96.75 184 ALA A N 1
ATOM 1492 C CA . ALA A 1 184 ? -7.814 7.777 3.133 1.00 96.75 184 ALA A CA 1
ATOM 1493 C C . ALA A 1 184 ? -8.518 6.701 2.300 1.00 96.75 184 ALA A C 1
ATOM 1495 O O . ALA A 1 184 ? -8.014 5.589 2.173 1.00 96.75 184 ALA A O 1
ATOM 1496 N N . THR A 1 185 ? -9.636 7.071 1.669 1.00 97.06 185 THR A N 1
ATOM 1497 C CA . THR A 1 185 ? -10.427 6.180 0.809 1.00 97.06 185 THR A CA 1
ATOM 1498 C C . THR A 1 185 ? -9.558 5.612 -0.302 1.00 97.06 185 THR A C 1
ATOM 1500 O O . THR A 1 185 ? -9.424 4.404 -0.435 1.00 97.06 185 THR A O 1
ATOM 1503 N N . ARG A 1 186 ? -8.861 6.480 -1.039 1.00 97.19 186 ARG A N 1
ATOM 1504 C CA . ARG A 1 186 ? -8.031 6.040 -2.160 1.00 97.19 186 ARG A CA 1
ATOM 1505 C C . ARG A 1 186 ? -6.832 5.192 -1.738 1.00 97.19 186 ARG A C 1
ATOM 1507 O O . ARG A 1 186 ? -6.478 4.247 -2.437 1.00 97.19 186 ARG A O 1
ATOM 1514 N N . LEU A 1 187 ? -6.180 5.547 -0.634 1.00 96.56 187 LEU A N 1
ATOM 1515 C CA . LEU A 1 187 ? -5.083 4.763 -0.071 1.00 96.56 187 LEU A CA 1
ATOM 1516 C C . LEU A 1 187 ? -5.573 3.364 0.328 1.00 96.56 187 LEU A C 1
ATOM 1518 O O . LEU A 1 187 ? -4.907 2.374 0.029 1.00 96.56 187 LEU A O 1
ATOM 1522 N N . TYR A 1 188 ? -6.744 3.283 0.962 1.00 96.62 188 TYR A N 1
ATOM 1523 C CA . TYR A 1 188 ? -7.356 2.021 1.351 1.00 96.62 188 TYR A CA 1
ATOM 1524 C C . TYR A 1 188 ? -7.764 1.167 0.143 1.00 96.62 188 TYR A C 1
ATOM 1526 O O . TYR A 1 188 ? -7.365 0.006 0.074 1.00 96.62 188 TYR A O 1
ATOM 1534 N N . ASP A 1 189 ? -8.475 1.745 -0.829 1.00 96.56 189 ASP A N 1
ATOM 1535 C CA . ASP A 1 189 ? -8.918 1.046 -2.043 1.00 96.56 189 ASP A CA 1
ATOM 1536 C C . ASP A 1 189 ? -7.723 0.463 -2.810 1.00 96.56 189 ASP A C 1
ATOM 1538 O O . ASP A 1 189 ? -7.757 -0.673 -3.286 1.00 96.56 189 ASP A O 1
ATOM 1542 N N . TRP A 1 190 ? -6.616 1.211 -2.880 1.00 97.19 190 TRP A N 1
ATOM 1543 C CA . TRP A 1 190 ? -5.389 0.708 -3.486 1.00 97.19 190 TRP A CA 1
ATOM 1544 C C . TRP A 1 190 ? -4.790 -0.470 -2.713 1.00 97.19 190 TRP A C 1
ATOM 1546 O O . TRP A 1 190 ? -4.328 -1.421 -3.337 1.00 97.19 190 TRP A O 1
ATOM 1556 N N . LEU A 1 191 ? -4.788 -0.438 -1.376 1.00 96.31 191 LEU A N 1
ATOM 1557 C CA . LEU A 1 191 ? -4.285 -1.553 -0.566 1.00 96.31 191 LEU A CA 1
ATOM 1558 C C . LEU A 1 191 ? -5.157 -2.800 -0.715 1.00 96.31 191 LEU A C 1
ATOM 1560 O O . LEU A 1 191 ? -4.615 -3.894 -0.845 1.00 96.31 191 LEU A O 1
ATOM 1564 N N . GLU A 1 192 ? -6.480 -2.635 -0.731 1.00 95.62 192 GLU A N 1
ATOM 1565 C CA . GLU A 1 192 ? -7.441 -3.720 -0.961 1.00 95.62 192 GLU A CA 1
ATOM 1566 C C . GLU A 1 192 ? -7.234 -4.366 -2.337 1.00 95.62 192 GLU A C 1
ATOM 1568 O O . GLU A 1 192 ? -7.282 -5.587 -2.459 1.00 95.62 192 GLU A O 1
ATOM 1573 N N . PHE A 1 193 ? -6.912 -3.567 -3.355 1.00 95.44 193 PHE A N 1
ATOM 1574 C CA . PHE A 1 193 ? -6.635 -4.066 -4.697 1.00 95.44 193 PHE A CA 1
ATOM 1575 C C . PHE A 1 193 ? -5.236 -4.687 -4.856 1.00 95.44 193 PHE A C 1
ATOM 1577 O O . PHE A 1 193 ? -5.093 -5.799 -5.362 1.00 95.44 193 PHE A O 1
ATOM 1584 N N . ALA A 1 194 ? -4.182 -3.965 -4.469 1.00 95.25 194 ALA A N 1
ATOM 1585 C CA . ALA A 1 194 ? -2.800 -4.325 -4.788 1.00 95.25 194 ALA A CA 1
ATOM 1586 C C . ALA A 1 194 ? -2.160 -5.271 -3.761 1.00 95.25 194 ALA A C 1
ATOM 1588 O O . ALA A 1 194 ? -1.202 -5.978 -4.089 1.00 95.25 194 ALA A O 1
ATOM 1589 N N . MET A 1 195 ? -2.637 -5.263 -2.511 1.00 94.44 195 MET A N 1
ATOM 1590 C CA . MET A 1 195 ? -2.090 -6.050 -1.399 1.00 94.44 195 MET A CA 1
ATOM 1591 C C . MET A 1 195 ? -3.195 -6.539 -0.438 1.00 94.44 195 MET A C 1
ATOM 1593 O O . MET A 1 195 ? -3.143 -6.222 0.761 1.00 94.44 195 MET A O 1
ATOM 1597 N N . PRO A 1 196 ? -4.173 -7.317 -0.939 1.00 95.25 196 PRO A N 1
ATOM 1598 C CA . PRO A 1 196 ? -5.264 -7.831 -0.120 1.00 95.25 196 PRO A CA 1
ATOM 1599 C C . PRO A 1 196 ? -4.759 -8.758 0.987 1.00 95.25 196 PRO A C 1
ATOM 1601 O O . PRO A 1 196 ? -3.730 -9.425 0.847 1.00 95.25 196 PRO A O 1
ATOM 1604 N N . ASP A 1 197 ? -5.509 -8.798 2.085 1.00 93.19 197 ASP A N 1
ATOM 1605 C CA . ASP A 1 197 ? -5.301 -9.666 3.246 1.00 93.19 197 ASP A CA 1
ATOM 1606 C C . ASP A 1 197 ? -3.917 -9.510 3.894 1.00 93.19 197 ASP A C 1
ATOM 1608 O O . ASP A 1 197 ? -3.361 -10.438 4.487 1.00 93.19 197 ASP A O 1
ATOM 1612 N N . THR A 1 198 ? -3.337 -8.311 3.794 1.00 94.12 198 THR A N 1
ATOM 1613 C CA . THR A 1 198 ? -2.046 -7.988 4.408 1.00 94.12 198 THR A CA 1
ATOM 1614 C C . THR A 1 198 ? -2.206 -7.187 5.692 1.00 94.12 198 THR A C 1
ATOM 1616 O O . THR A 1 198 ? -3.124 -6.381 5.852 1.00 94.12 198 THR A O 1
ATOM 1619 N N . MET A 1 199 ? -1.232 -7.318 6.596 1.00 95.12 199 MET A N 1
ATOM 1620 C CA . MET A 1 199 ? -1.146 -6.460 7.781 1.00 95.12 199 MET A CA 1
ATOM 1621 C C . MET A 1 199 ? -1.161 -4.968 7.411 1.00 95.12 199 MET A C 1
ATOM 1623 O O . MET A 1 199 ? -1.764 -4.159 8.107 1.00 95.12 199 MET A O 1
ATOM 1627 N N . GLN A 1 200 ? -0.523 -4.593 6.302 1.00 94.50 200 GLN A N 1
ATOM 1628 C CA . GLN A 1 200 ? -0.492 -3.218 5.808 1.00 94.50 200 GLN A CA 1
ATOM 1629 C C . GLN A 1 200 ? -1.897 -2.702 5.483 1.00 94.50 200 GLN A C 1
ATOM 1631 O O . GLN A 1 200 ? -2.227 -1.582 5.871 1.00 94.50 200 GLN A O 1
ATOM 1636 N N . GLN A 1 201 ? -2.729 -3.521 4.831 1.00 95.69 201 GLN A N 1
ATOM 1637 C CA . GLN A 1 201 ? -4.134 -3.199 4.586 1.00 95.69 201 GLN A CA 1
ATOM 1638 C C . GLN A 1 201 ? -4.889 -3.003 5.907 1.00 95.69 201 GLN A C 1
ATOM 1640 O O . GLN A 1 201 ? -5.563 -1.991 6.073 1.00 95.69 201 GLN A O 1
ATOM 1645 N N . ALA A 1 202 ? -4.739 -3.921 6.867 1.00 96.50 202 ALA A N 1
ATOM 1646 C CA . ALA A 1 202 ? -5.436 -3.855 8.156 1.00 96.50 202 ALA A CA 1
ATOM 1647 C C . ALA A 1 202 ? -5.050 -2.618 8.982 1.00 96.50 202 ALA A C 1
ATOM 1649 O O . ALA A 1 202 ? -5.913 -1.905 9.493 1.00 96.50 202 ALA A O 1
ATOM 1650 N N . VAL A 1 203 ? -3.747 -2.344 9.094 1.00 95.38 203 VAL A N 1
ATOM 1651 C CA . VAL A 1 203 ? -3.227 -1.169 9.806 1.00 95.38 203 VAL A CA 1
ATOM 1652 C C . VAL A 1 203 ? -3.7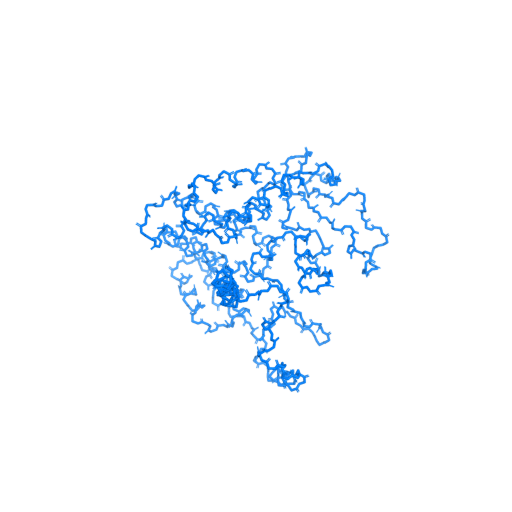38 0.108 9.154 1.00 95.38 203 VAL A C 1
ATOM 1654 O O . VAL A 1 203 ? -4.150 1.030 9.858 1.00 95.38 203 VAL A O 1
ATOM 1657 N N . MET A 1 204 ? -3.767 0.160 7.821 1.00 95.94 204 MET A N 1
ATOM 1658 C CA . MET A 1 204 ? -4.270 1.337 7.129 1.00 95.94 204 MET A CA 1
ATOM 1659 C C . MET A 1 204 ? -5.775 1.512 7.279 1.00 95.94 204 MET A C 1
ATOM 1661 O O . MET A 1 204 ? -6.233 2.629 7.486 1.00 95.94 204 MET A O 1
ATOM 1665 N N . ALA A 1 205 ? -6.543 0.427 7.226 1.00 97.00 205 ALA A N 1
ATOM 1666 C CA . ALA A 1 205 ? -7.979 0.445 7.468 1.00 97.00 205 ALA A CA 1
ATOM 1667 C C . ALA A 1 205 ? -8.299 1.006 8.862 1.00 97.00 205 ALA A C 1
ATOM 1669 O O . ALA A 1 205 ? -9.118 1.914 8.995 1.00 97.00 205 ALA A O 1
ATOM 1670 N N . LYS A 1 206 ? -7.576 0.535 9.891 1.00 96.75 206 LYS A N 1
ATOM 1671 C CA . LYS A 1 206 ? -7.650 1.077 11.256 1.00 96.75 206 LYS A CA 1
ATOM 1672 C C . LYS A 1 206 ? -7.335 2.575 11.270 1.00 96.75 206 LYS A C 1
ATOM 1674 O O . LYS A 1 206 ? -8.120 3.353 11.804 1.00 96.75 206 LYS A O 1
ATOM 1679 N N . PHE A 1 207 ? -6.222 2.981 10.659 1.00 95.25 207 PHE A N 1
ATOM 1680 C CA . PHE A 1 207 ? -5.799 4.382 10.612 1.00 95.25 207 PHE A CA 1
ATOM 1681 C C . PHE A 1 207 ? -6.821 5.283 9.902 1.00 95.25 207 PHE A C 1
ATOM 1683 O O . PHE A 1 207 ? -7.170 6.344 10.418 1.00 95.25 207 PHE A O 1
ATOM 1690 N N . CYS A 1 208 ? -7.359 4.855 8.758 1.00 95.62 208 CYS A N 1
ATOM 1691 C CA . CYS A 1 208 ? -8.420 5.564 8.041 1.00 95.62 208 CYS A CA 1
ATOM 1692 C C . CYS A 1 208 ? -9.684 5.676 8.903 1.00 95.62 208 CYS A C 1
ATOM 1694 O O . CYS A 1 208 ? -10.279 6.749 8.979 1.00 95.62 208 CYS A O 1
ATOM 1696 N N . GLY A 1 209 ? -10.048 4.603 9.614 1.00 96.31 209 GLY A N 1
ATOM 1697 C CA . GLY A 1 209 ? -11.190 4.583 10.523 1.00 96.31 209 GLY A CA 1
ATOM 1698 C C . GLY A 1 209 ? -11.088 5.597 11.657 1.00 96.31 209 GLY A C 1
ATOM 1699 O O . GLY A 1 209 ? -11.979 6.425 11.832 1.00 96.31 209 GLY A O 1
ATOM 1700 N N . GLN A 1 210 ? -9.952 5.600 12.353 1.00 94.62 210 GLN A N 1
ATOM 1701 C CA . GLN A 1 210 ? -9.647 6.574 13.407 1.00 94.62 210 GLN A CA 1
ATOM 1702 C C . GLN A 1 210 ? -9.589 8.006 12.860 1.00 94.62 210 GLN A C 1
ATOM 1704 O O . GLN A 1 210 ? -9.992 8.960 13.517 1.00 94.62 210 GLN A O 1
ATOM 1709 N N . THR A 1 211 ? -9.120 8.175 11.623 1.00 92.56 211 THR A N 1
ATOM 1710 C CA . THR A 1 211 ? -9.129 9.483 10.960 1.00 92.56 211 THR A CA 1
ATOM 1711 C C . THR A 1 211 ? -10.555 9.975 10.721 1.00 92.56 211 THR A C 1
ATOM 1713 O O . THR A 1 211 ? -10.846 11.139 10.973 1.00 92.56 211 THR A O 1
ATOM 1716 N N . ALA A 1 212 ? -11.457 9.106 10.258 1.00 95.38 212 ALA A N 1
ATOM 1717 C CA . ALA A 1 212 ? -12.862 9.454 10.068 1.00 95.38 212 ALA A CA 1
ATOM 1718 C C . ALA A 1 212 ? -13.562 9.819 11.380 1.00 95.38 212 ALA A C 1
ATOM 1720 O O . ALA A 1 212 ? -14.328 10.782 11.403 1.00 95.38 212 ALA A O 1
ATOM 1721 N N . GLU A 1 213 ? -13.259 9.110 12.466 1.00 95.62 213 GLU A N 1
ATOM 1722 C CA . GLU A 1 213 ? -13.772 9.409 13.807 1.00 95.62 213 GLU A CA 1
ATOM 1723 C C . GLU A 1 213 ? -13.422 10.836 14.257 1.00 95.62 213 GLU A C 1
ATOM 1725 O O . GLU A 1 213 ? -14.304 11.577 14.688 1.00 95.62 213 GLU A O 1
ATOM 1730 N N . VAL A 1 214 ? -12.170 11.273 14.068 1.00 93.44 214 VAL A N 1
ATOM 1731 C CA . VAL A 1 214 ? -11.736 12.647 14.402 1.00 93.44 214 VAL A CA 1
ATOM 1732 C C . VAL A 1 214 ? -12.571 13.713 13.679 1.00 93.44 214 VAL A C 1
ATOM 1734 O O . VAL A 1 214 ? -12.764 14.814 14.193 1.00 93.44 214 VAL A O 1
ATOM 1737 N N . TYR A 1 215 ? -13.097 13.383 12.501 1.00 94.94 215 TYR A N 1
ATOM 1738 C CA . TYR A 1 215 ? -13.954 14.252 11.698 1.00 94.94 215 TYR A CA 1
ATOM 1739 C C . TYR A 1 215 ? -15.458 14.034 11.918 1.00 94.94 215 TYR A C 1
ATOM 1741 O O . TYR A 1 215 ? -16.266 14.593 11.178 1.00 94.94 215 TYR A O 1
ATOM 1749 N N . GLY A 1 216 ? -15.851 13.235 12.915 1.00 95.69 216 GLY A N 1
ATOM 1750 C CA . GLY A 1 216 ? -17.250 12.923 13.218 1.00 95.69 216 GLY A CA 1
ATOM 1751 C C . GLY A 1 216 ? -17.924 12.011 12.187 1.00 95.69 216 GLY A C 1
ATOM 1752 O O . GLY A 1 216 ? -19.149 11.909 12.150 1.00 95.69 216 GLY A O 1
ATOM 1753 N N . LEU A 1 217 ? -17.148 11.335 11.336 1.00 96.75 217 LEU A N 1
ATOM 1754 C CA . LEU A 1 217 ? -17.631 10.430 10.291 1.00 96.75 217 LEU A CA 1
ATOM 1755 C C . LEU A 1 217 ? -17.635 8.975 10.779 1.00 96.75 217 LEU A C 1
ATOM 1757 O O . LEU A 1 217 ? -17.156 8.070 10.097 1.00 96.75 217 LEU A O 1
ATOM 1761 N N . ASN A 1 218 ? -18.193 8.742 11.969 1.00 97.69 218 ASN A N 1
ATOM 1762 C CA . ASN A 1 218 ? -18.065 7.471 12.692 1.00 97.69 218 ASN A CA 1
ATOM 1763 C C . ASN A 1 218 ? -18.576 6.261 11.901 1.00 97.69 218 ASN A C 1
ATOM 1765 O O . ASN A 1 218 ? -17.959 5.203 11.952 1.00 97.69 218 ASN A O 1
ATOM 1769 N N . LYS A 1 219 ? -19.655 6.420 11.120 1.00 97.62 219 LYS A N 1
ATOM 1770 C CA . LYS A 1 219 ? -20.181 5.350 10.254 1.00 97.62 219 LYS A CA 1
ATOM 1771 C C . LYS A 1 219 ? -19.153 4.900 9.214 1.00 97.62 219 LYS A C 1
ATOM 1773 O O . LYS A 1 219 ? -18.869 3.717 9.107 1.00 97.62 219 LYS A O 1
ATOM 1778 N N . LEU A 1 220 ? -18.545 5.852 8.500 1.00 97.12 220 LEU A N 1
ATOM 1779 C CA . LEU A 1 220 ? -17.485 5.558 7.529 1.00 97.12 220 LEU A CA 1
ATOM 1780 C C . LEU A 1 220 ? -16.261 4.946 8.220 1.00 97.12 220 LEU A C 1
ATOM 1782 O O . LEU A 1 220 ? -15.655 4.005 7.709 1.00 97.12 220 LEU A O 1
ATOM 1786 N N . GLY A 1 221 ? -15.918 5.458 9.404 1.00 97.69 221 GLY A N 1
ATOM 1787 C CA . GLY A 1 221 ? -14.828 4.900 10.189 1.00 97.69 221 GLY A CA 1
ATOM 1788 C C . GLY A 1 221 ? -15.071 3.443 10.586 1.00 97.69 221 GLY A C 1
ATOM 1789 O O . GLY A 1 221 ? -14.154 2.621 10.511 1.00 97.69 221 GLY A O 1
ATOM 1790 N N . ALA A 1 222 ? -16.315 3.108 10.943 1.00 98.25 222 ALA A N 1
ATOM 1791 C CA . ALA A 1 222 ? -16.718 1.760 11.319 1.00 98.25 222 ALA A CA 1
ATOM 1792 C C . ALA A 1 222 ? -16.622 0.804 10.129 1.00 98.25 222 ALA A C 1
ATOM 1794 O O . ALA A 1 222 ? -16.115 -0.302 10.305 1.00 98.25 222 ALA A O 1
ATOM 1795 N N . THR A 1 223 ? -16.975 1.249 8.919 1.00 98.00 223 THR A N 1
ATOM 1796 C CA . THR A 1 223 ? -16.793 0.468 7.687 1.00 98.00 223 THR A CA 1
ATOM 1797 C C . THR A 1 223 ? -15.342 0.033 7.491 1.00 98.00 223 THR A C 1
ATOM 1799 O O . THR A 1 223 ? -15.068 -1.152 7.291 1.00 98.00 223 THR A O 1
ATOM 1802 N N . TRP A 1 224 ? -14.378 0.954 7.592 1.00 98.06 224 TRP A N 1
ATOM 1803 C CA . TRP A 1 224 ? -12.964 0.594 7.436 1.00 98.06 224 TRP A CA 1
ATOM 1804 C C . TRP A 1 224 ? -12.456 -0.293 8.573 1.00 98.06 224 TRP A C 1
ATOM 1806 O O . TRP A 1 224 ? -11.764 -1.281 8.322 1.00 98.06 224 TRP A O 1
ATOM 1816 N N . ILE A 1 225 ? -12.828 0.002 9.821 1.00 98.25 225 ILE A N 1
ATOM 1817 C CA . ILE A 1 225 ? -12.409 -0.808 10.971 1.00 98.25 225 ILE A CA 1
ATOM 1818 C C . ILE A 1 225 ? -12.991 -2.226 10.894 1.00 98.25 225 ILE A C 1
ATOM 1820 O O . ILE A 1 225 ? -12.273 -3.190 11.170 1.00 98.25 225 ILE A O 1
ATOM 1824 N N . ALA A 1 226 ? -14.238 -2.388 10.449 1.00 97.94 226 ALA A N 1
ATOM 1825 C CA . ALA A 1 226 ? -14.860 -3.694 10.252 1.00 97.94 226 ALA A CA 1
ATOM 1826 C C . ALA A 1 226 ? -14.062 -4.558 9.265 1.00 97.94 226 ALA A C 1
ATOM 1828 O O . ALA A 1 226 ? -13.827 -5.736 9.539 1.00 97.94 226 ALA A O 1
ATOM 1829 N N . LYS A 1 227 ? -13.562 -3.969 8.169 1.00 96.62 227 LYS A N 1
ATOM 1830 C CA . LYS A 1 227 ? -12.679 -4.661 7.215 1.00 96.62 227 LYS A CA 1
ATOM 1831 C C . LYS A 1 227 ? -11.301 -5.006 7.808 1.00 96.62 227 LYS A C 1
ATOM 1833 O O . LYS A 1 227 ? -10.699 -6.003 7.420 1.00 96.62 227 LYS A O 1
ATOM 1838 N N . ALA A 1 228 ? -10.798 -4.220 8.763 1.00 97.31 228 ALA A N 1
ATOM 1839 C CA . ALA A 1 228 ? -9.505 -4.452 9.415 1.00 97.31 228 ALA A CA 1
ATOM 1840 C C . ALA A 1 228 ? -9.512 -5.661 10.368 1.00 97.31 228 ALA A C 1
ATOM 1842 O O . ALA A 1 228 ? -8.530 -6.403 10.451 1.00 97.31 228 ALA A O 1
ATOM 1843 N N . ILE A 1 229 ? -10.607 -5.841 11.117 1.00 97.44 229 ILE A N 1
ATOM 1844 C CA . ILE A 1 229 ? -10.695 -6.784 12.244 1.00 97.44 229 ILE A CA 1
ATOM 1845 C C . ILE A 1 229 ? -10.349 -8.233 11.854 1.00 97.44 229 ILE A C 1
ATOM 1847 O O . ILE A 1 229 ? -9.532 -8.831 12.560 1.00 97.44 229 ILE A O 1
ATOM 1851 N N . PRO A 1 230 ? -10.891 -8.824 10.768 1.00 96.38 230 PRO A N 1
ATOM 1852 C CA . PRO A 1 230 ? -10.566 -10.201 10.395 1.00 96.38 230 PRO A CA 1
ATOM 1853 C C . PRO A 1 230 ? -9.068 -10.412 10.154 1.00 96.38 230 PRO A C 1
ATOM 1855 O O . PRO A 1 230 ? -8.489 -11.374 10.658 1.00 96.38 230 PRO A O 1
ATOM 1858 N N . ILE A 1 231 ? -8.421 -9.474 9.458 1.00 95.69 231 ILE A N 1
ATOM 1859 C CA . ILE A 1 231 ? -6.985 -9.530 9.171 1.00 95.69 231 ILE A CA 1
ATOM 1860 C C . ILE A 1 231 ? -6.191 -9.385 10.478 1.00 95.69 231 ILE A C 1
ATOM 1862 O O . ILE A 1 231 ? -5.315 -10.198 10.777 1.00 95.69 231 ILE A O 1
ATOM 1866 N N . LEU A 1 232 ? -6.536 -8.411 11.326 1.00 96.06 232 LEU A N 1
ATOM 1867 C CA . LEU A 1 232 ? -5.873 -8.224 12.622 1.00 96.06 232 LEU A CA 1
ATOM 1868 C C . LEU A 1 232 ? -5.998 -9.459 13.524 1.00 96.06 232 LEU A C 1
ATOM 1870 O O . LEU A 1 232 ? -5.024 -9.825 14.177 1.00 96.06 232 LEU A O 1
ATOM 1874 N N . ARG A 1 233 ? -7.144 -10.151 13.524 1.00 95.19 233 ARG A N 1
ATOM 1875 C CA . ARG A 1 233 ? -7.331 -11.404 14.274 1.00 95.19 233 ARG A CA 1
ATOM 1876 C C . ARG A 1 233 ? -6.425 -12.527 13.784 1.00 95.19 233 ARG A C 1
ATOM 1878 O O . ARG A 1 233 ? -5.854 -13.236 14.609 1.00 95.19 233 ARG A O 1
ATOM 1885 N N . VAL A 1 234 ? -6.240 -12.665 12.472 1.00 93.06 234 VAL A N 1
ATOM 1886 C CA . VAL A 1 234 ? -5.293 -13.637 11.897 1.00 93.06 234 VAL A CA 1
ATOM 1887 C C . VAL A 1 234 ? -3.868 -13.370 12.401 1.00 93.06 234 VAL A C 1
ATOM 1889 O O . VAL A 1 234 ? -3.142 -14.291 12.778 1.00 93.06 234 VAL A O 1
ATOM 1892 N N . HIS A 1 235 ? -3.469 -12.100 12.460 1.00 92.00 235 HIS A N 1
ATOM 1893 C CA . HIS A 1 235 ? -2.102 -11.724 12.809 1.00 92.00 235 HIS A CA 1
ATOM 1894 C C . HIS A 1 235 ? -1.821 -11.614 14.318 1.00 92.00 235 HIS A C 1
ATOM 1896 O O . HIS A 1 235 ? -0.710 -11.925 14.754 1.00 92.00 235 HIS A O 1
ATOM 1902 N N . HIS A 1 236 ? -2.794 -11.187 15.123 1.00 91.94 236 HIS A N 1
ATOM 1903 C CA . HIS A 1 236 ? -2.622 -10.914 16.555 1.00 91.94 236 HIS A CA 1
ATOM 1904 C C . HIS A 1 236 ? -3.379 -11.903 17.462 1.00 91.94 236 HIS A C 1
ATOM 1906 O O . HIS A 1 236 ? -2.994 -12.090 18.618 1.00 91.94 236 HIS A O 1
ATOM 1912 N N . GLY A 1 237 ? -4.359 -12.638 16.932 1.00 91.25 237 GLY A N 1
ATOM 1913 C CA . GLY A 1 237 ? -5.268 -13.520 17.674 1.00 91.25 237 GLY A CA 1
ATOM 1914 C C . GLY A 1 237 ? -6.616 -12.853 17.973 1.00 91.25 237 GLY A C 1
ATOM 1915 O O . GLY A 1 237 ? -6.766 -11.649 17.805 1.00 91.25 237 GLY A O 1
ATOM 1916 N N . ASN A 1 238 ? -7.609 -13.623 18.433 1.00 90.44 238 ASN A N 1
ATOM 1917 C CA . ASN A 1 238 ? -8.977 -13.111 18.636 1.00 90.44 238 ASN A CA 1
ATOM 1918 C C . ASN A 1 238 ? -9.119 -12.130 19.815 1.00 90.44 238 ASN A C 1
ATOM 1920 O O . ASN A 1 238 ? -9.985 -11.260 19.768 1.00 90.44 238 ASN A O 1
ATOM 1924 N N . ASN A 1 239 ? -8.257 -12.251 20.832 1.00 88.19 239 ASN A N 1
ATOM 1925 C CA . ASN A 1 239 ? -8.448 -11.642 22.156 1.00 88.19 239 ASN A CA 1
ATOM 1926 C C . ASN A 1 239 ? -7.448 -10.515 22.476 1.00 88.19 239 ASN A C 1
ATOM 1928 O O . ASN A 1 239 ? -7.135 -10.281 23.642 1.00 88.19 239 ASN A O 1
ATOM 1932 N N . GLY A 1 240 ? -6.888 -9.845 21.465 1.00 88.25 240 GLY A N 1
ATOM 1933 C CA . GLY A 1 240 ? -6.051 -8.664 21.703 1.00 88.25 240 GLY A CA 1
ATOM 1934 C C . GLY A 1 240 ? -6.890 -7.504 22.249 1.00 88.25 240 GLY A C 1
ATOM 1935 O O . GLY A 1 240 ? -7.974 -7.258 21.723 1.00 88.25 240 GLY A O 1
ATOM 1936 N N . ALA A 1 241 ? -6.394 -6.782 23.262 1.00 88.62 241 ALA A N 1
ATOM 1937 C CA . ALA A 1 241 ? -7.080 -5.606 23.821 1.00 88.62 241 ALA A CA 1
ATOM 1938 C C . ALA A 1 241 ? -7.440 -4.592 22.719 1.00 88.62 241 ALA A C 1
ATOM 1940 O O . ALA A 1 241 ? -8.599 -4.205 22.589 1.00 88.62 241 ALA A O 1
ATOM 1941 N N . ASP A 1 242 ? -6.489 -4.314 21.824 1.00 90.88 242 ASP A N 1
ATOM 1942 C CA . ASP A 1 242 ? -6.685 -3.468 20.646 1.00 90.88 242 ASP A CA 1
ATOM 1943 C C . ASP A 1 242 ? -7.838 -3.935 19.740 1.00 90.88 242 ASP A C 1
ATOM 1945 O O . ASP A 1 242 ? -8.501 -3.118 19.114 1.00 90.88 242 ASP A O 1
ATOM 1949 N N . ILE A 1 243 ? -8.096 -5.244 19.633 1.00 95.31 243 ILE A N 1
ATOM 1950 C CA . ILE A 1 243 ? -9.190 -5.770 18.800 1.00 95.31 243 ILE A CA 1
ATOM 1951 C C . ILE A 1 243 ? -10.533 -5.572 19.501 1.00 95.31 243 ILE A C 1
ATOM 1953 O O . ILE A 1 243 ? -11.521 -5.281 18.829 1.00 95.31 243 ILE A O 1
ATOM 1957 N N . ALA A 1 244 ? -10.586 -5.701 20.828 1.00 95.19 244 ALA A N 1
ATOM 1958 C CA . ALA A 1 244 ? -11.812 -5.480 21.589 1.00 95.19 244 ALA A CA 1
ATOM 1959 C C . ALA A 1 244 ? -12.319 -4.037 21.435 1.00 95.19 244 ALA A C 1
ATOM 1961 O O . ALA A 1 244 ? -13.510 -3.842 21.193 1.00 95.19 244 ALA A O 1
ATOM 1962 N N . GLU A 1 245 ? -11.418 -3.052 21.483 1.00 95.94 245 GLU A N 1
ATOM 1963 C CA . GLU A 1 245 ? -11.744 -1.637 21.251 1.00 95.94 245 GLU A CA 1
ATOM 1964 C C . GLU A 1 245 ? -12.296 -1.401 19.839 1.00 95.94 245 GLU A C 1
ATOM 1966 O O . GLU A 1 245 ? -13.346 -0.783 19.674 1.00 95.94 245 GLU A O 1
ATOM 1971 N N . LEU A 1 246 ? -11.649 -1.964 18.814 1.00 97.50 246 LEU A N 1
ATOM 1972 C CA . LEU A 1 246 ? -12.108 -1.845 17.425 1.00 97.50 246 LEU A CA 1
ATOM 1973 C C . LEU A 1 246 ? -13.471 -2.508 17.201 1.00 97.50 246 LEU A C 1
ATOM 1975 O O . LEU A 1 246 ? -14.330 -1.962 16.512 1.00 97.50 246 LEU A O 1
ATOM 1979 N N . VAL A 1 247 ? -13.692 -3.681 17.797 1.00 97.50 247 VAL A N 1
ATOM 1980 C CA . VAL A 1 247 ? -14.988 -4.369 17.753 1.00 97.50 247 VAL A CA 1
ATOM 1981 C C . VAL A 1 247 ? -16.061 -3.533 18.440 1.00 97.50 247 VAL A C 1
ATOM 1983 O O . VAL A 1 247 ? -17.184 -3.476 17.942 1.00 97.50 247 VAL A O 1
ATOM 1986 N N . GLN A 1 248 ? -15.739 -2.900 19.568 1.00 97.31 248 GLN A N 1
ATOM 1987 C CA . GLN A 1 248 ? -16.673 -2.031 20.272 1.00 97.31 248 GLN A CA 1
ATOM 1988 C C . GLN A 1 248 ? -17.040 -0.813 19.420 1.00 97.31 248 GLN A C 1
ATOM 1990 O O . GLN A 1 248 ? -18.221 -0.560 19.210 1.00 97.31 248 GLN A O 1
ATOM 1995 N N . PHE A 1 249 ? -16.054 -0.166 18.801 1.00 97.94 249 PHE A N 1
ATOM 1996 C CA . PHE A 1 249 ? -16.293 0.938 17.874 1.00 97.94 249 PHE A CA 1
ATOM 1997 C C . PHE A 1 249 ? -17.245 0.552 16.723 1.00 97.94 249 PHE A C 1
ATOM 1999 O O . PHE A 1 249 ? -18.196 1.273 16.421 1.00 97.94 249 PHE A O 1
ATOM 2006 N N . VAL A 1 250 ? -17.057 -0.626 16.110 1.00 98.12 250 VAL A N 1
ATOM 2007 C CA . VAL A 1 250 ? -17.962 -1.122 15.052 1.00 98.12 250 VAL A CA 1
ATOM 2008 C C . VAL A 1 250 ? -19.352 -1.467 15.595 1.00 98.12 250 VAL A C 1
ATOM 2010 O O . VAL A 1 250 ? -20.344 -1.260 14.900 1.00 98.12 250 VAL A O 1
ATOM 2013 N N . LYS A 1 251 ? -19.473 -1.956 16.836 1.00 97.62 251 LYS A N 1
ATOM 2014 C CA . LYS A 1 251 ? -20.787 -2.167 17.471 1.00 97.62 251 LYS A CA 1
ATOM 2015 C C . LYS A 1 251 ? -21.560 -0.864 17.635 1.00 97.62 251 LYS A C 1
ATOM 2017 O O . LYS A 1 251 ? -22.768 -0.864 17.398 1.00 97.62 251 LYS A O 1
ATOM 2022 N N . ASP A 1 252 ? -20.868 0.205 18.009 1.00 97.94 252 ASP A N 1
ATOM 2023 C CA . ASP A 1 252 ? -21.485 1.491 18.328 1.00 97.94 252 ASP A CA 1
ATOM 2024 C C . ASP A 1 252 ? -21.843 2.296 17.070 1.00 97.94 252 ASP A C 1
ATOM 2026 O O . ASP A 1 252 ? -22.790 3.087 17.083 1.00 97.94 252 ASP A O 1
ATOM 2030 N N . HIS A 1 253 ? -21.117 2.089 15.964 1.00 98.25 253 HIS A N 1
ATOM 2031 C CA . HIS A 1 253 ? -21.217 2.957 14.785 1.00 98.25 253 HIS A CA 1
ATOM 2032 C C . HIS A 1 253 ? -21.441 2.251 13.441 1.00 98.25 253 HIS A C 1
ATOM 2034 O O . HIS A 1 253 ? -21.815 2.925 12.479 1.00 98.25 253 HIS A O 1
ATOM 2040 N N . GLY A 1 254 ? -21.230 0.937 13.354 1.00 97.75 254 GLY A N 1
ATOM 2041 C CA . GLY A 1 254 ? -21.339 0.174 12.109 1.00 97.75 254 GLY A CA 1
ATOM 2042 C C . GLY A 1 254 ? -22.758 -0.274 11.753 1.00 97.75 254 GLY A C 1
ATOM 2043 O O . GLY A 1 254 ? -23.687 -0.199 12.565 1.00 97.75 254 GLY A O 1
ATOM 2044 N N . THR A 1 255 ? -22.922 -0.773 10.529 1.00 97.88 255 THR A N 1
ATOM 2045 C CA . THR A 1 255 ? -24.143 -1.464 10.076 1.00 97.88 255 THR A CA 1
ATOM 2046 C C . THR A 1 255 ? -24.270 -2.852 10.715 1.00 97.88 255 THR A C 1
ATOM 2048 O O . THR A 1 255 ? -23.332 -3.355 11.335 1.00 97.88 255 THR A O 1
ATOM 2051 N N . GLU A 1 256 ? -25.422 -3.513 10.580 1.00 97.81 256 GLU A N 1
ATOM 2052 C CA . GLU A 1 256 ? -25.579 -4.879 11.102 1.00 97.81 256 GLU A CA 1
ATOM 2053 C C . GLU A 1 256 ? -24.629 -5.872 10.416 1.00 97.81 256 GLU A C 1
ATOM 2055 O O . GLU A 1 256 ? -24.051 -6.734 11.080 1.00 97.81 256 GLU A O 1
ATOM 2060 N N . GLU A 1 257 ? -24.376 -5.709 9.118 1.00 97.69 257 GLU A N 1
ATOM 2061 C CA . GLU A 1 257 ? -23.415 -6.522 8.367 1.00 97.69 257 GLU A CA 1
ATOM 2062 C C . GLU A 1 257 ? -21.992 -6.348 8.915 1.00 97.69 257 GLU A C 1
ATOM 2064 O O . GLU A 1 257 ? -21.282 -7.325 9.163 1.00 97.69 257 GLU A O 1
ATOM 2069 N N . GLU A 1 258 ? -21.582 -5.107 9.175 1.00 97.94 258 GLU A N 1
ATOM 2070 C CA . GLU A 1 258 ? -20.269 -4.784 9.737 1.00 97.94 258 GLU A CA 1
ATOM 2071 C C . GLU A 1 258 ? -20.114 -5.327 11.161 1.00 97.94 258 GLU A C 1
ATOM 2073 O O . GLU A 1 258 ? -19.063 -5.869 11.513 1.00 97.94 258 GLU A O 1
ATOM 2078 N N . LYS A 1 259 ? -21.179 -5.272 11.971 1.00 97.94 259 LYS A N 1
ATOM 2079 C CA . LYS A 1 259 ? -21.212 -5.888 13.306 1.00 97.94 259 LYS A CA 1
ATOM 2080 C C . LYS A 1 259 ? -21.048 -7.400 13.233 1.00 97.94 259 LYS A C 1
ATOM 2082 O O . LYS A 1 259 ? -20.356 -7.971 14.079 1.00 97.94 259 LYS A O 1
ATOM 2087 N N . VAL A 1 260 ? -21.658 -8.061 12.247 1.00 97.00 260 VAL A N 1
ATOM 2088 C CA . VAL A 1 260 ? -21.479 -9.503 12.015 1.00 97.00 260 VAL A CA 1
ATOM 2089 C C . VAL A 1 260 ? -20.024 -9.807 11.656 1.00 97.00 260 VAL A C 1
ATOM 2091 O O . VAL A 1 260 ? -19.429 -10.705 12.257 1.00 97.00 260 VAL A O 1
ATOM 2094 N N . ILE A 1 261 ? -19.414 -9.023 10.762 1.00 95.38 261 ILE A N 1
ATOM 2095 C CA . ILE A 1 261 ? -17.992 -9.156 10.403 1.00 95.38 261 ILE A CA 1
ATOM 2096 C C . ILE A 1 261 ? -17.101 -8.984 11.643 1.00 95.38 261 ILE A C 1
ATOM 2098 O O . ILE A 1 261 ? -16.261 -9.838 11.929 1.00 95.38 261 ILE A O 1
ATOM 2102 N N . ALA A 1 262 ? -17.325 -7.932 12.434 1.00 94.88 262 ALA A N 1
ATOM 2103 C CA . ALA A 1 262 ? -16.548 -7.641 13.637 1.00 94.88 262 ALA A CA 1
ATOM 2104 C C . ALA A 1 262 ? -16.717 -8.702 14.738 1.00 94.88 262 ALA A C 1
ATOM 2106 O O . ALA A 1 262 ? -15.783 -8.959 15.499 1.00 94.88 262 ALA A O 1
ATOM 2107 N N . LYS A 1 263 ? -17.871 -9.370 14.834 1.00 94.50 263 LYS A N 1
ATOM 2108 C CA . LYS A 1 263 ? -18.097 -10.463 15.798 1.00 94.50 263 LYS A CA 1
ATOM 2109 C C . LYS A 1 263 ? -17.498 -11.798 15.358 1.00 94.50 263 LYS A C 1
ATOM 2111 O O . LYS A 1 263 ? -17.230 -12.632 16.214 1.00 94.50 263 LYS A O 1
ATOM 2116 N N . ARG A 1 264 ? -17.271 -12.008 14.058 1.00 93.25 264 ARG A N 1
ATOM 2117 C CA . ARG A 1 264 ? -16.780 -13.285 13.527 1.00 93.25 264 ARG A CA 1
ATOM 2118 C C . ARG A 1 264 ? -15.361 -13.579 14.004 1.00 93.25 264 ARG A C 1
ATOM 2120 O O . ARG A 1 264 ? -14.387 -13.031 13.486 1.00 93.25 264 ARG A O 1
ATOM 2127 N N . GLU A 1 265 ? -15.235 -14.471 14.973 1.00 89.00 265 GLU A N 1
ATOM 2128 C CA . GLU A 1 265 ? -13.937 -14.995 15.372 1.00 89.00 265 GLU A CA 1
ATOM 2129 C C . GLU A 1 265 ? -13.276 -15.727 14.206 1.00 89.00 265 GLU A C 1
ATOM 2131 O O . GLU A 1 265 ? -13.922 -16.447 13.437 1.00 89.00 265 GLU A O 1
ATOM 2136 N N . VAL A 1 266 ? -11.966 -15.539 14.070 1.00 80.75 266 VAL A N 1
ATOM 2137 C CA . VAL A 1 266 ? -11.193 -16.347 13.138 1.00 80.75 266 VAL A CA 1
ATOM 2138 C C . VAL A 1 266 ? -10.915 -17.656 13.852 1.00 80.75 266 VAL A C 1
ATOM 2140 O O . VAL A 1 266 ? -10.370 -17.653 14.959 1.00 80.75 266 VAL A O 1
ATOM 2143 N N . ALA A 1 267 ? -11.311 -18.772 13.239 1.00 74.25 267 ALA A N 1
ATOM 2144 C CA . ALA A 1 267 ? -10.963 -20.091 13.738 1.00 74.25 267 ALA A CA 1
ATOM 2145 C C . ALA A 1 267 ? -9.436 -20.184 13.775 1.00 74.25 267 ALA A C 1
ATOM 2147 O O . ALA A 1 267 ? -8.780 -20.303 12.741 1.00 74.25 267 ALA A O 1
ATOM 2148 N N . CYS A 1 268 ? -8.862 -20.053 14.967 1.00 57.94 268 CYS A N 1
ATOM 2149 C CA . CYS A 1 268 ? -7.443 -20.252 15.146 1.00 57.94 268 CYS A CA 1
ATOM 2150 C C . CYS A 1 268 ? -7.221 -21.766 15.182 1.00 57.94 268 CYS A C 1
ATOM 2152 O O . CYS A 1 268 ? -7.733 -22.409 16.100 1.00 57.94 268 CYS A O 1
ATOM 2154 N N . PRO A 1 269 ? -6.462 -22.362 14.245 1.00 54.03 269 PRO A N 1
ATOM 2155 C CA . PRO A 1 269 ? -6.164 -23.794 14.303 1.00 54.03 269 PRO A CA 1
ATOM 2156 C C . PRO A 1 269 ? -5.395 -24.202 15.581 1.00 54.03 269 PRO A C 1
ATOM 2158 O O . PRO A 1 269 ? -5.226 -25.386 15.849 1.00 54.03 269 PRO A O 1
ATOM 2161 N N . GLU A 1 270 ? -4.962 -23.242 16.411 1.00 49.62 270 GLU A N 1
ATOM 2162 C CA . GLU A 1 270 ? -4.289 -23.454 17.702 1.00 49.62 270 GLU A CA 1
ATOM 2163 C C . GLU A 1 270 ? -5.139 -24.179 18.769 1.00 49.62 270 GLU A C 1
ATOM 2165 O O . GLU A 1 270 ? -4.587 -24.572 19.802 1.00 49.62 270 GLU A O 1
ATOM 2170 N N . THR A 1 271 ? -6.445 -24.386 18.559 1.00 45.84 271 THR A N 1
ATOM 2171 C CA . THR A 1 271 ? -7.284 -25.169 19.487 1.00 45.84 271 THR A CA 1
ATOM 2172 C C . THR A 1 271 ? -7.268 -26.675 19.226 1.00 45.84 271 THR A C 1
ATOM 2174 O O . THR A 1 271 ? -7.769 -27.423 20.063 1.00 45.84 271 THR A O 1
ATOM 2177 N N . GLU A 1 272 ? -6.620 -27.160 18.159 1.00 45.06 272 GLU A N 1
ATOM 2178 C CA . GLU A 1 272 ? -6.335 -28.591 18.038 1.00 45.06 272 GLU A CA 1
ATOM 2179 C C . GLU A 1 272 ? -5.103 -28.972 18.885 1.00 45.06 272 GLU A C 1
ATOM 2181 O O . GLU A 1 272 ? -4.004 -28.454 18.649 1.00 45.06 272 GLU A O 1
ATOM 2186 N N . PRO A 1 273 ? -5.217 -29.932 19.828 1.00 51.41 273 PRO A N 1
ATOM 2187 C CA . PRO A 1 273 ? -4.105 -30.386 20.674 1.00 51.41 273 PRO A CA 1
ATOM 2188 C C . PRO A 1 273 ? -2.826 -30.755 19.900 1.00 51.41 273 PRO A C 1
ATOM 2190 O O . PRO A 1 273 ? -1.719 -30.602 20.415 1.00 51.41 273 PRO A O 1
ATOM 2193 N N . LYS A 1 274 ? -2.968 -31.178 18.636 1.00 50.12 274 LYS A N 1
ATOM 2194 C CA . LYS A 1 274 ? -1.873 -31.577 17.740 1.00 50.12 274 LYS A CA 1
ATOM 2195 C C . LYS A 1 274 ? -0.973 -30.414 17.300 1.00 50.12 274 LYS A C 1
ATOM 2197 O O . LYS A 1 274 ? 0.215 -30.626 17.076 1.00 50.12 274 LYS A O 1
ATOM 2202 N N . VAL A 1 275 ? -1.478 -29.179 17.224 1.00 49.16 275 VAL A N 1
ATOM 2203 C CA . VAL A 1 275 ? -0.679 -28.013 16.789 1.00 49.16 275 VAL A CA 1
ATOM 2204 C C . VAL A 1 275 ? 0.323 -27.584 17.870 1.00 49.16 275 VAL A C 1
ATOM 2206 O O . VAL A 1 275 ? 1.450 -27.191 17.559 1.00 49.16 275 VAL A O 1
ATOM 2209 N N . ARG A 1 276 ? -0.026 -27.747 19.156 1.00 52.69 276 ARG A N 1
ATOM 2210 C CA . ARG A 1 276 ? 0.887 -27.464 20.282 1.00 52.69 276 ARG A CA 1
ATOM 2211 C C . ARG A 1 276 ? 2.112 -28.384 20.298 1.00 52.69 276 ARG A C 1
ATOM 2213 O O . ARG A 1 276 ? 3.189 -27.945 20.700 1.00 52.69 276 ARG A O 1
ATOM 2220 N N . GLU A 1 277 ? 1.973 -29.628 19.845 1.00 54.72 277 GLU A N 1
ATOM 2221 C CA . GLU A 1 277 ? 3.089 -30.579 19.726 1.00 54.72 277 GLU A CA 1
ATOM 2222 C C . GLU A 1 277 ? 4.071 -30.176 18.617 1.00 54.72 277 GLU A C 1
ATOM 2224 O O . GLU A 1 277 ? 5.283 -30.226 18.819 1.00 54.72 277 GLU A O 1
ATOM 2229 N N . VAL A 1 278 ? 3.568 -29.677 17.482 1.00 53.03 278 VAL A N 1
ATOM 2230 C CA . VAL A 1 278 ? 4.411 -29.193 16.374 1.00 53.03 278 VAL A CA 1
ATOM 2231 C C . VAL A 1 278 ? 5.202 -27.946 16.781 1.00 53.03 278 VAL A C 1
ATOM 2233 O O . VAL A 1 278 ? 6.387 -27.850 16.471 1.00 53.03 278 VAL A O 1
ATOM 2236 N N . ILE A 1 279 ? 4.604 -27.021 17.542 1.00 52.59 279 ILE A N 1
ATOM 2237 C CA . ILE A 1 279 ? 5.323 -25.849 18.075 1.00 52.59 279 ILE A CA 1
ATOM 2238 C C . ILE A 1 279 ? 6.456 -26.283 19.018 1.00 52.59 279 ILE A C 1
ATOM 2240 O O . ILE A 1 279 ? 7.554 -25.739 18.919 1.00 52.59 279 ILE A O 1
ATOM 2244 N N . LYS A 1 280 ? 6.227 -27.287 19.881 1.00 55.19 280 LYS A N 1
ATOM 2245 C CA . LYS A 1 280 ? 7.274 -27.875 20.743 1.00 55.19 280 LYS A CA 1
ATOM 2246 C C . LYS A 1 280 ? 8.375 -28.579 19.944 1.00 55.19 280 LYS A C 1
ATOM 2248 O O . LYS A 1 280 ? 9.527 -28.583 20.368 1.00 55.19 280 LYS A O 1
ATOM 2253 N N . TYR A 1 281 ? 8.028 -29.187 18.811 1.00 51.09 281 TYR A N 1
ATOM 2254 C CA . TYR A 1 281 ? 8.993 -29.818 17.915 1.00 51.09 281 TYR A CA 1
ATOM 2255 C C . TYR A 1 281 ? 9.880 -28.761 17.242 1.00 51.09 281 TYR A C 1
ATOM 2257 O O . TYR A 1 281 ? 11.102 -28.845 17.315 1.00 51.09 281 TYR A O 1
ATOM 2265 N N . VAL A 1 282 ? 9.295 -27.699 16.682 1.00 49.72 282 VAL A N 1
ATOM 2266 C CA . VAL A 1 282 ? 10.061 -26.618 16.038 1.00 49.72 282 VAL A CA 1
ATOM 2267 C C . VAL A 1 282 ? 10.981 -25.905 17.037 1.00 49.72 282 VAL A C 1
ATOM 2269 O O . VAL A 1 282 ? 12.134 -25.648 16.711 1.00 49.72 282 VAL A O 1
ATOM 2272 N N . THR A 1 283 ? 10.553 -25.657 18.278 1.00 53.25 283 THR A N 1
ATOM 2273 C CA . THR A 1 283 ? 11.438 -25.059 19.300 1.00 53.25 283 THR A CA 1
ATOM 2274 C C . THR A 1 283 ? 12.531 -25.996 19.819 1.00 53.25 283 THR A C 1
ATOM 2276 O O . THR A 1 283 ? 13.518 -25.503 20.355 1.00 53.25 283 THR A O 1
ATOM 2279 N N . ARG A 1 284 ? 12.399 -27.321 19.655 1.00 54.56 284 ARG A N 1
ATOM 2280 C CA . ARG A 1 284 ? 13.456 -28.294 19.995 1.00 54.56 284 ARG A CA 1
ATOM 2281 C C . ARG A 1 284 ? 14.531 -28.435 18.920 1.00 54.56 284 ARG A C 1
ATOM 2283 O O . ARG A 1 284 ? 15.664 -28.746 19.265 1.00 54.56 284 ARG A O 1
ATOM 2290 N N . TYR A 1 285 ? 14.176 -28.253 17.648 1.00 46.69 285 TYR A N 1
ATOM 2291 C CA . TYR A 1 285 ? 15.076 -28.518 16.515 1.00 46.69 285 TYR A CA 1
ATOM 2292 C C . TYR A 1 285 ? 15.573 -27.262 15.797 1.00 46.69 285 TYR A C 1
ATOM 2294 O O . TYR A 1 285 ? 16.481 -27.356 14.976 1.00 46.69 285 TYR A O 1
ATOM 2302 N N . VAL A 1 286 ? 15.033 -26.084 16.115 1.00 39.97 286 VAL A N 1
ATOM 2303 C CA . VAL A 1 286 ? 15.705 -24.822 15.799 1.00 39.97 286 VAL A CA 1
ATOM 2304 C C . VAL A 1 286 ? 16.785 -24.630 16.868 1.00 39.97 286 VAL A C 1
ATOM 2306 O O . VAL A 1 286 ? 16.423 -24.415 18.028 1.00 39.97 286 VAL A O 1
ATOM 2309 N N . PRO A 1 287 ? 18.090 -24.740 16.542 1.00 41.88 287 PRO A N 1
ATOM 2310 C CA . PRO A 1 287 ? 19.135 -24.415 17.504 1.00 41.88 287 PRO A CA 1
ATOM 2311 C C . PRO A 1 287 ? 18.866 -23.007 18.029 1.00 41.88 287 PRO A C 1
ATOM 2313 O O . PRO A 1 287 ? 18.514 -22.114 17.250 1.00 41.88 287 PRO A O 1
ATOM 2316 N N . ALA A 1 288 ? 18.971 -22.824 19.349 1.00 45.75 288 ALA A N 1
ATOM 2317 C CA . ALA A 1 288 ? 18.897 -21.500 19.946 1.00 45.75 288 ALA A CA 1
ATOM 2318 C C . ALA A 1 288 ? 19.784 -20.573 19.112 1.00 45.75 288 ALA A C 1
ATOM 2320 O O . ALA A 1 288 ? 20.944 -20.907 18.858 1.00 45.75 288 ALA A O 1
ATOM 2321 N N . SER A 1 289 ? 19.202 -19.476 18.613 1.00 43.78 289 SER A N 1
ATOM 2322 C CA . SER A 1 289 ? 19.961 -18.476 17.866 1.00 43.78 289 SER A CA 1
ATOM 2323 C C . SER A 1 289 ? 21.245 -18.202 18.647 1.00 43.78 289 SER A C 1
ATOM 2325 O O . SER A 1 289 ? 21.139 -17.999 19.864 1.00 43.78 289 SER A O 1
ATOM 2327 N N . PRO A 1 290 ? 22.427 -18.214 18.004 1.00 41.31 290 PRO A N 1
ATOM 2328 C CA . PRO A 1 290 ? 23.635 -17.766 18.670 1.00 41.31 290 PRO A CA 1
ATOM 2329 C C . PRO A 1 290 ? 23.345 -16.399 19.283 1.00 41.31 290 PRO A C 1
ATOM 2331 O O . PRO A 1 290 ? 22.577 -15.606 18.725 1.00 41.31 290 PRO A O 1
ATOM 2334 N N . ASP A 1 291 ? 23.869 -16.237 20.490 1.00 42.91 291 ASP A N 1
ATOM 2335 C CA . ASP A 1 291 ? 23.634 -15.148 21.423 1.00 42.91 291 ASP A CA 1
ATOM 2336 C C . ASP A 1 291 ? 23.358 -13.803 20.721 1.00 42.91 291 ASP A C 1
ATOM 2338 O O . ASP A 1 291 ? 24.058 -13.410 19.781 1.00 42.91 291 ASP A O 1
ATOM 2342 N N . LYS A 1 292 ? 22.319 -13.084 21.172 1.00 46.22 292 LYS A N 1
ATOM 2343 C CA . LYS A 1 292 ? 21.855 -11.813 20.570 1.00 46.22 292 LYS A CA 1
ATOM 2344 C C . LYS A 1 292 ? 22.952 -10.742 20.500 1.00 46.22 292 LYS A C 1
ATOM 2346 O O . LYS A 1 292 ? 22.790 -9.752 19.800 1.00 46.22 292 LYS A O 1
ATOM 2351 N N . THR A 1 293 ? 24.073 -10.957 21.177 1.00 46.50 293 THR A N 1
ATOM 2352 C CA . THR A 1 293 ? 25.287 -10.143 21.123 1.00 46.50 293 THR A CA 1
ATOM 2353 C C . THR A 1 293 ? 26.016 -10.168 19.770 1.00 46.50 293 THR A C 1
ATOM 2355 O O . THR A 1 293 ? 26.880 -9.320 19.563 1.00 46.50 293 THR A O 1
ATOM 2358 N N . GLN A 1 294 ? 25.677 -11.060 18.825 1.00 45.00 294 GLN A N 1
ATOM 2359 C CA . GLN A 1 294 ? 26.326 -11.114 17.498 1.00 45.00 294 GLN A CA 1
ATOM 2360 C C . GLN A 1 294 ? 25.460 -10.657 16.307 1.00 45.00 294 GLN A C 1
ATOM 2362 O O . GLN A 1 294 ? 25.987 -10.534 15.202 1.00 45.00 294 GLN A O 1
ATOM 2367 N N . GLN A 1 295 ? 24.166 -10.359 16.489 1.00 42.31 295 GLN A N 1
ATOM 2368 C CA . GLN A 1 295 ? 23.277 -9.953 15.380 1.00 42.31 295 GLN A CA 1
ATOM 2369 C C . GLN A 1 295 ? 23.251 -8.443 15.072 1.00 42.31 295 GLN A C 1
ATOM 2371 O O . GLN A 1 295 ? 22.686 -8.060 14.050 1.00 42.31 295 GLN A O 1
ATOM 2376 N N . ASP A 1 296 ? 23.933 -7.603 15.857 1.00 40.69 296 ASP A N 1
ATOM 2377 C CA . ASP A 1 296 ? 24.031 -6.151 15.604 1.00 40.69 296 ASP A CA 1
ATOM 2378 C C . ASP A 1 296 ? 25.226 -5.741 14.719 1.00 40.69 296 ASP A C 1
ATOM 2380 O O . ASP A 1 296 ? 25.471 -4.557 14.495 1.00 40.69 296 ASP A O 1
ATOM 2384 N N . ALA A 1 297 ? 25.970 -6.698 14.160 1.00 40.28 297 ALA A N 1
ATOM 2385 C CA . ALA A 1 297 ? 27.053 -6.417 13.219 1.00 40.28 297 ALA A CA 1
ATOM 2386 C C . ALA A 1 297 ? 26.622 -6.684 11.768 1.00 40.28 297 ALA A C 1
ATOM 2388 O O . ALA A 1 297 ? 27.190 -7.526 11.075 1.00 40.28 297 ALA A O 1
ATOM 2389 N N . ALA A 1 298 ? 25.630 -5.935 11.281 1.00 39.06 298 ALA A N 1
ATOM 2390 C CA . ALA A 1 298 ? 25.531 -5.713 9.842 1.00 39.06 298 ALA A CA 1
ATOM 2391 C C . ALA A 1 298 ? 26.749 -4.867 9.408 1.00 39.06 298 ALA A C 1
ATOM 2393 O O . ALA A 1 298 ? 27.029 -3.842 10.042 1.00 39.06 298 ALA A O 1
ATOM 2394 N N . PRO A 1 299 ? 27.498 -5.247 8.356 1.00 43.19 299 PRO A N 1
ATOM 2395 C CA . PRO A 1 299 ? 28.607 -4.443 7.859 1.00 43.19 299 PRO A CA 1
ATOM 2396 C C . PRO A 1 299 ? 28.037 -3.173 7.211 1.00 43.19 299 PRO A C 1
ATOM 2398 O O . PRO A 1 299 ? 27.694 -3.162 6.035 1.00 43.19 299 PRO A O 1
ATOM 2401 N N . GLY A 1 300 ? 27.870 -2.111 8.002 1.00 48.22 300 GLY A N 1
ATOM 2402 C CA . GLY A 1 300 ? 27.364 -0.829 7.505 1.00 48.22 300 GLY A CA 1
ATOM 2403 C C . GLY A 1 300 ? 26.821 0.142 8.554 1.00 48.22 300 GLY A C 1
ATOM 2404 O O . GLY A 1 300 ? 26.853 1.344 8.313 1.00 48.22 300 GLY A O 1
ATOM 2405 N N . SER A 1 301 ? 26.383 -0.312 9.732 1.00 42.97 301 SER A N 1
ATOM 2406 C CA . SER A 1 301 ? 25.923 0.603 10.788 1.00 42.97 301 SER A CA 1
ATOM 2407 C C . SER A 1 301 ? 27.008 0.796 11.842 1.00 42.97 301 SER A C 1
ATOM 2409 O O . SER A 1 301 ? 27.056 0.088 12.847 1.00 42.97 301 SER A O 1
ATOM 2411 N N . GLN A 1 302 ? 27.909 1.755 11.625 1.00 57.59 302 GLN A N 1
ATOM 2412 C CA . GLN A 1 302 ? 28.766 2.205 12.719 1.00 57.59 302 GLN A CA 1
ATOM 2413 C C . GLN A 1 302 ? 27.904 2.954 13.737 1.00 57.59 302 GLN A C 1
ATOM 2415 O O . GLN A 1 302 ? 27.313 3.985 13.418 1.00 57.59 302 GLN A O 1
ATOM 2420 N N . ASP A 1 303 ? 27.841 2.418 14.956 1.00 69.31 303 ASP A N 1
ATOM 2421 C CA . ASP A 1 303 ? 27.230 3.068 16.113 1.00 69.31 303 ASP A CA 1
ATOM 2422 C C . ASP A 1 303 ? 27.722 4.534 16.203 1.00 69.31 303 ASP A C 1
ATOM 2424 O O . ASP A 1 303 ? 28.937 4.775 16.291 1.00 69.31 303 ASP A O 1
ATOM 2428 N N . PRO A 1 304 ? 26.816 5.532 16.187 1.00 70.25 304 PRO A N 1
ATOM 2429 C CA . PRO A 1 304 ? 27.164 6.946 16.309 1.00 70.25 304 PRO A CA 1
ATOM 2430 C C . PRO A 1 304 ? 28.063 7.264 17.515 1.00 70.25 304 PRO A C 1
ATOM 2432 O O . PRO A 1 304 ? 28.846 8.219 17.474 1.00 70.25 304 PRO A O 1
ATOM 2435 N N . ALA A 1 305 ? 27.998 6.470 18.589 1.00 74.19 305 ALA A N 1
ATOM 2436 C CA . ALA A 1 305 ? 28.878 6.607 19.745 1.00 74.19 305 ALA A CA 1
ATOM 2437 C C . ALA A 1 305 ? 30.330 6.195 19.435 1.00 74.19 305 ALA A C 1
ATOM 2439 O O . ALA A 1 305 ? 31.272 6.838 19.914 1.00 74.19 305 ALA A O 1
ATOM 2440 N N . VAL A 1 306 ? 30.533 5.174 18.598 1.00 70.12 306 VAL A N 1
ATOM 2441 C CA . VAL A 1 306 ? 31.859 4.718 18.150 1.00 70.12 306 VAL A CA 1
ATOM 2442 C C . VAL A 1 306 ? 32.496 5.755 17.226 1.00 70.12 306 VAL A C 1
ATOM 2444 O O . VAL A 1 306 ? 33.653 6.124 17.442 1.00 70.12 306 VAL A O 1
ATOM 2447 N N . LEU A 1 307 ? 31.727 6.317 16.287 1.00 70.19 307 LEU A N 1
ATOM 2448 C CA . LEU A 1 307 ? 32.177 7.408 15.410 1.00 70.19 307 LEU A CA 1
ATOM 2449 C C . LEU A 1 307 ? 32.605 8.649 16.209 1.00 70.19 307 LEU A C 1
ATOM 2451 O O . LEU A 1 307 ? 33.719 9.149 16.030 1.00 70.19 307 LEU A O 1
ATOM 2455 N N . LYS A 1 308 ? 31.796 9.085 17.186 1.00 83.50 308 LYS A N 1
ATOM 2456 C CA . LYS A 1 308 ? 32.162 10.198 18.086 1.00 83.50 308 LYS A CA 1
ATOM 2457 C C . LYS A 1 308 ? 33.425 9.905 18.901 1.00 83.50 308 LYS A C 1
ATOM 2459 O O . LYS A 1 308 ? 34.228 10.806 19.161 1.00 83.50 308 LYS A O 1
ATOM 2464 N N . LYS A 1 309 ? 33.640 8.650 19.311 1.00 84.38 309 LYS A N 1
ATOM 2465 C CA . LYS A 1 309 ? 34.845 8.236 20.047 1.00 84.38 309 LYS A CA 1
ATOM 2466 C C . LYS A 1 309 ? 36.089 8.240 19.151 1.00 84.38 309 LYS A C 1
ATOM 2468 O O . LYS A 1 309 ? 37.163 8.615 19.627 1.00 84.38 309 LYS A O 1
ATOM 2473 N N . MET A 1 310 ? 35.952 7.876 17.874 1.00 80.50 310 MET A N 1
ATOM 2474 C CA . MET A 1 310 ? 37.030 7.947 16.880 1.00 80.50 310 MET A CA 1
ATOM 2475 C C . MET A 1 310 ? 37.401 9.396 16.542 1.00 80.50 310 MET A C 1
ATOM 2477 O O . MET A 1 310 ? 38.576 9.746 16.643 1.00 80.50 310 MET A O 1
ATOM 2481 N N . GLU A 1 311 ? 36.425 10.271 16.285 1.00 87.25 311 GLU A N 1
ATOM 2482 C CA . GLU A 1 311 ? 36.682 11.705 16.071 1.00 87.25 311 GLU A CA 1
ATOM 2483 C C . GLU A 1 311 ? 37.383 12.356 17.269 1.00 87.25 311 GLU A C 1
ATOM 2485 O O . GLU A 1 311 ? 38.330 13.130 17.109 1.00 87.25 311 GLU A O 1
ATOM 2490 N N . LYS A 1 312 ? 36.959 12.027 18.497 1.00 90.62 312 LYS A N 1
ATOM 2491 C CA . LYS A 1 312 ? 37.598 12.547 19.714 1.00 90.62 312 LYS A CA 1
ATOM 2492 C C . LYS A 1 312 ? 39.054 12.085 19.826 1.00 90.62 312 LYS A C 1
ATOM 2494 O O . LYS A 1 312 ? 39.908 12.870 20.235 1.00 90.62 312 LYS A O 1
ATOM 2499 N N . ARG A 1 313 ? 39.358 10.838 19.446 1.00 89.94 313 ARG A N 1
ATOM 2500 C CA . ARG A 1 313 ? 40.731 10.304 19.436 1.00 89.94 313 ARG A CA 1
ATOM 2501 C C . ARG A 1 313 ? 41.606 11.005 18.399 1.00 89.94 313 ARG A C 1
ATOM 2503 O O . ARG A 1 313 ? 42.729 11.375 18.737 1.00 89.94 313 ARG A O 1
ATOM 2510 N N . GLU A 1 314 ? 41.095 11.246 17.197 1.00 89.75 314 GLU A N 1
ATOM 2511 C CA . GLU A 1 314 ? 41.841 11.958 16.151 1.00 89.75 314 GLU A CA 1
ATOM 2512 C C . GLU A 1 314 ? 42.094 13.428 16.522 1.00 89.75 314 GLU A C 1
ATOM 2514 O O . GLU A 1 314 ? 43.225 13.902 16.414 1.00 89.75 314 GLU A O 1
ATOM 2519 N N . LYS A 1 315 ? 41.115 14.124 17.118 1.00 91.38 315 LYS A N 1
ATOM 2520 C CA . LYS A 1 315 ? 41.317 15.489 17.650 1.00 91.38 315 LYS A CA 1
ATOM 2521 C C . LYS A 1 315 ? 42.381 15.546 18.754 1.00 91.38 315 LYS A C 1
ATOM 2523 O O . LYS A 1 315 ? 43.169 16.491 18.810 1.00 91.38 315 LYS A O 1
ATOM 2528 N N . VAL A 1 316 ? 42.443 14.534 19.624 1.00 91.50 316 VAL A N 1
ATOM 2529 C CA . VAL A 1 316 ? 43.475 14.442 20.674 1.00 91.50 316 VAL A CA 1
ATOM 2530 C C . VAL A 1 316 ? 44.857 14.162 20.080 1.00 91.50 316 VAL A C 1
ATOM 2532 O O . VAL A 1 316 ? 45.833 14.781 20.506 1.00 91.50 316 VAL A O 1
ATOM 2535 N N . LYS A 1 317 ? 44.960 13.276 19.082 1.00 90.69 317 LYS A N 1
ATOM 2536 C CA . LYS A 1 317 ? 46.224 13.023 18.371 1.00 90.69 317 LYS A CA 1
ATOM 2537 C C . LYS A 1 317 ? 46.724 14.274 17.650 1.00 90.69 317 LYS A C 1
ATOM 2539 O O . LYS A 1 317 ? 47.899 14.605 17.785 1.00 90.69 317 LYS A O 1
ATOM 2544 N N . ALA A 1 318 ? 45.840 14.996 16.961 1.00 86.88 318 ALA A N 1
ATOM 2545 C CA . ALA A 1 318 ? 46.177 16.243 16.278 1.00 86.88 318 ALA A CA 1
ATOM 2546 C C . ALA A 1 318 ? 46.701 17.309 17.256 1.00 86.88 318 ALA A C 1
ATOM 2548 O O . ALA A 1 318 ? 47.758 17.889 17.018 1.00 86.88 318 ALA A O 1
ATOM 2549 N N . ARG A 1 319 ? 46.041 17.491 18.412 1.00 89.69 319 ARG A N 1
ATOM 2550 C CA . ARG A 1 319 ? 46.521 18.392 19.478 1.00 89.69 319 ARG A CA 1
ATOM 2551 C C . ARG A 1 319 ? 47.899 18.002 20.012 1.00 89.69 319 ARG A C 1
ATOM 2553 O O . ARG A 1 319 ? 48.752 18.865 20.172 1.00 89.69 319 ARG A O 1
ATOM 2560 N N . ARG A 1 320 ? 48.139 16.710 20.258 1.00 91.69 320 ARG A N 1
ATOM 2561 C CA . ARG A 1 320 ? 49.446 16.221 20.731 1.00 91.69 320 ARG A CA 1
ATOM 2562 C C . ARG A 1 320 ? 50.552 16.402 19.694 1.00 91.69 320 ARG A C 1
ATOM 2564 O O . ARG A 1 320 ? 51.690 16.641 20.074 1.00 91.69 320 ARG A O 1
ATOM 2571 N N . LYS A 1 321 ? 50.229 16.280 18.403 1.00 87.38 321 LYS A N 1
ATOM 2572 C CA . LYS A 1 321 ? 51.178 16.523 17.310 1.00 87.38 321 LYS A CA 1
ATOM 2573 C C . LYS A 1 321 ? 51.526 18.010 17.200 1.00 87.38 321 LYS A C 1
ATOM 2575 O O . LYS A 1 321 ? 52.698 18.327 17.076 1.00 87.38 321 LYS A O 1
ATOM 2580 N N . ALA A 1 322 ? 50.539 18.896 17.334 1.00 81.81 322 ALA A N 1
ATOM 2581 C CA . ALA A 1 322 ? 50.743 20.347 17.323 1.00 81.81 322 ALA A CA 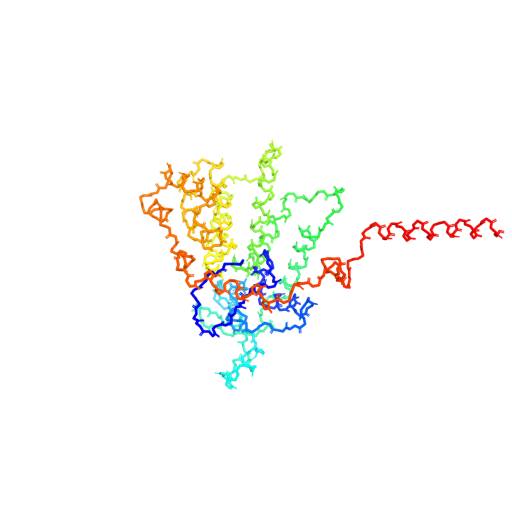1
ATOM 2582 C C . ALA A 1 322 ? 51.515 20.876 18.544 1.00 81.81 322 ALA A C 1
ATOM 2584 O O . ALA A 1 322 ? 52.163 21.899 18.443 1.00 81.81 322 ALA A O 1
ATOM 2585 N N . GLN A 1 323 ? 51.462 20.191 19.689 1.00 85.69 323 GLN A N 1
ATOM 2586 C CA . GLN A 1 323 ? 52.261 20.542 20.874 1.00 85.69 323 GLN A CA 1
ATOM 2587 C C . GLN A 1 323 ? 53.713 20.048 20.812 1.00 85.69 323 GLN A C 1
ATOM 2589 O O . GLN A 1 323 ? 54.512 20.398 21.674 1.00 85.69 323 GLN A O 1
ATOM 2594 N N . ARG A 1 324 ? 54.032 19.164 19.861 1.00 85.56 324 ARG A N 1
ATOM 2595 C CA . ARG A 1 324 ? 55.377 18.604 19.661 1.00 85.56 324 ARG A CA 1
ATOM 2596 C C . ARG A 1 324 ? 56.123 19.245 18.487 1.00 85.56 324 ARG A C 1
ATOM 2598 O O . ARG A 1 324 ? 57.301 18.947 18.325 1.00 85.56 324 ARG A O 1
ATOM 2605 N N . ALA A 1 325 ? 55.422 20.021 17.666 1.00 76.50 325 ALA A N 1
ATOM 2606 C CA . ALA A 1 325 ? 55.980 20.852 16.605 1.00 76.50 325 ALA A CA 1
ATOM 2607 C C . ALA A 1 325 ? 56.166 22.270 17.149 1.00 76.50 325 ALA A C 1
ATOM 2609 O O . ALA A 1 325 ? 57.158 22.908 16.746 1.00 76.50 325 ALA A O 1
#

InterPro domains:
  IPR011990 Tetratricopeptide-like helical domain superfamily [G3DSA:1.25.40.10] (22-261)
  IPR046341 SET domain superfamily [SSF82199] (2-47)
  IPR050869 Histone-lysine N-methyltransferase [PTHR12197] (2-246)

Foldseek 3Di:
DFDLDDDDVPDDDDDDPDDDLLVLAWLVSVQVCCCVPPVDRDLPPCNQDWGLQQFFQDPPPRDRAWTFGDQPNVVVVVPDPCDPNQFRIAGPPPRDTHDPVVALVVLVVVLVCCLCCPQPPDDDPPDDDDPCVLVVSLVSCCVRGNCLHSSNLVSLVVLLVVQVVCVVVVHDGPDDLVSNLVSLVSNLVSCCRRPNLDLNNLVSLQSSLVSCVVVVNLASSLVSLLSNLVSCCSVPNNDDPVLVVSLVSNVVHYDPVSNVSSPDGDPRPVPPPVVVVVVVVCVVPPPDPPDPVPPPPDPPDDDPVNVVVVVVVVVVVVVVVVVVD

pLDDT: mean 86.15, std 16.54, range [39.06, 98.25]

Sequence (325 aa):
YRAIRPLKKGDPITFSYISGWDLWKSTVARQAILREQRFFDCCCPRCIGPDMCRMMICPMCQGHHMLRWEPGQLSYIGQDPNPPTDFPWACQDCKHKCKDDTMLLEAEAMLQRNILSTFFTPQKDDNPLPKEYPLAMLQAAETKLGKNHWLTILMLYTLMALHHGTLNKKQKPWSTGQDVIRWATRLYDWLEFAMPDTMQQAVMAKFCGQTAEVYGLNKLGATWIAKAIPILRVHHGNNGADIAELVQFVKDHGTEEEKVIAKREVACPETEPKVREVIKYVTRYVPASPDKTQQDAAPGSQDPAVLKKMEKREKVKARRKAQRA

Secondary structure (DSSP, 8-state):
---SS---TTPPP---SS-GGGGGS-HHHHHHHHHHHHS----SHHHHS--TTB-B--TTT--S-EEE--TTSSTTTTS-S---TT--EEETTT--EE-GGGS-HHHHHHHHHHHHHHHTS---TTSPPPTTHHHHHHHHHHHHH-TTBHHHHHHHHHHHHHHHHHHHTTPPPSS-HHHHHHHHHHHHHHHHHHSTT-HHHHHHHHHHHHHHHHTT-HHHHHHHHHHHHHHHHHHH-TT-HHHHHHHHHHHHHS-HHHHHHHH-----GGGSHHHHHHHHHHHHHS---S-GGGTT--TT---HHHHHHHHHHHHHHHHHHHTT-

Organism: NCBI:txid73025